Protein AF-A0A9X2INS8-F1 (afdb_monomer)

Mean predicted aligned error: 17.91 Å

Sequence (218 aa):
MEYITEWLTTIILLILFATVLELMIPNSAMQRYVKMVVGLMLLVVMLQPLLSIFQDDVDSWLFALTTEETNRAEQNVTNSINLQKREIELGQRAYISEQVAVQLESQVEDMLEEEHHLNIAQVEVELAEDAGAEEPFTEQQIKAVHVEVQEREREDELEPSDAVDAVEVVRIDTSLSVESQASPRTDELSNIVPLLSEYWDIPEEMISIAWEGGKRAE

Secondary structure (DSSP, 8-state):
-HHHHHHHHHHHHHHHHHHHHHHHS-SSTTHHHHHHHHHHHHHHHHHHHHHHHHHHHHHHHHHHHHHHHHHHHHHHHHHHHHHHHHHHHHHHHHHHHHHHHHHHHHHHHHHHHHHH-EEEEEEEEEEPTTTTTSSSP-GGGEEEEEEEEEE---SS-----------------TTS-------HHHHHHHTTHHHHHHHHT--GGGEEEEETT-----

Radius of gyration: 45.47 Å; Cα contacts (8 Å, |Δi|>4): 136; chains: 1; bounding box: 80×35×124 Å

pLDDT: mean 74.93, std 18.12, range [30.81, 95.62]

Structure (mmCIF, N/CA/C/O backbone):
data_AF-A0A9X2INS8-F1
#
_entry.id   AF-A0A9X2INS8-F1
#
loop_
_atom_site.group_PDB
_atom_site.id
_atom_site.type_symbol
_atom_site.label_atom_id
_atom_site.label_alt_id
_atom_site.label_comp_id
_atom_site.label_asym_id
_atom_site.label_entity_id
_atom_site.label_seq_id
_atom_site.pdbx_PDB_ins_code
_atom_site.Cartn_x
_atom_site.Cartn_y
_atom_site.Cartn_z
_atom_site.occupancy
_atom_site.B_iso_or_equiv
_atom_site.auth_seq_id
_atom_site.auth_comp_id
_atom_site.auth_asym_id
_atom_site.auth_atom_id
_atom_site.pdbx_PDB_model_num
ATOM 1 N N . MET A 1 1 ? 33.889 -14.169 -26.010 1.00 70.88 1 MET A N 1
ATOM 2 C CA . MET A 1 1 ? 35.129 -14.360 -26.801 1.00 70.88 1 MET A CA 1
ATOM 3 C C . MET A 1 1 ? 34.815 -14.599 -28.270 1.00 70.88 1 MET A C 1
ATOM 5 O O . MET A 1 1 ? 35.375 -13.890 -29.091 1.00 70.88 1 MET A O 1
ATOM 9 N N . GLU A 1 2 ? 33.880 -15.500 -28.584 1.00 86.75 2 GLU A N 1
ATOM 10 C CA . GLU A 1 2 ? 33.448 -15.812 -29.959 1.00 86.75 2 GLU A CA 1
ATOM 11 C C . GLU A 1 2 ? 32.959 -14.586 -30.758 1.00 86.75 2 GLU A C 1
ATOM 13 O O . GLU A 1 2 ? 33.425 -14.351 -31.869 1.00 86.75 2 GLU A O 1
ATOM 18 N N . TYR A 1 3 ? 32.155 -13.716 -30.137 1.00 87.31 3 TYR A N 1
ATOM 19 C CA . TYR A 1 3 ? 31.700 -12.453 -30.737 1.00 87.31 3 TYR A CA 1
ATOM 20 C C . TYR A 1 3 ? 32.847 -11.532 -31.196 1.00 87.31 3 TYR A C 1
ATOM 22 O O . TYR A 1 3 ? 32.837 -11.011 -32.307 1.00 87.31 3 TYR A O 1
ATOM 30 N N . ILE A 1 4 ? 33.880 -11.363 -30.361 1.00 87.94 4 ILE A N 1
ATOM 31 C CA . ILE A 1 4 ? 35.038 -10.518 -30.697 1.00 87.94 4 ILE A CA 1
ATOM 32 C C . ILE A 1 4 ? 35.861 -11.158 -31.816 1.00 87.94 4 ILE A C 1
ATOM 34 O O . ILE A 1 4 ? 36.348 -10.454 -32.698 1.00 87.94 4 ILE A O 1
ATOM 38 N N . THR A 1 5 ? 36.005 -12.485 -31.808 1.00 91.00 5 THR A N 1
ATOM 39 C CA . THR A 1 5 ? 36.727 -13.198 -32.867 1.00 91.00 5 THR A CA 1
ATOM 40 C C . THR A 1 5 ? 35.989 -13.154 -34.203 1.00 91.00 5 THR A C 1
ATOM 42 O O . THR A 1 5 ? 36.629 -12.969 -35.236 1.00 91.00 5 THR A O 1
ATOM 45 N N . GLU A 1 6 ? 34.661 -13.253 -34.205 1.00 91.38 6 GLU A N 1
ATOM 46 C CA . GLU A 1 6 ? 33.832 -13.164 -35.411 1.00 91.38 6 GLU A CA 1
ATOM 47 C C . GLU A 1 6 ? 33.809 -11.738 -35.980 1.00 91.38 6 GLU A C 1
ATOM 49 O O . GLU A 1 6 ? 34.035 -11.535 -37.177 1.00 91.38 6 GLU A O 1
ATOM 54 N N . TRP A 1 7 ? 33.654 -10.731 -35.115 1.00 92.69 7 TRP A N 1
ATOM 55 C CA . TRP A 1 7 ? 33.758 -9.319 -35.486 1.00 92.69 7 TRP A CA 1
ATOM 56 C C . TRP A 1 7 ? 35.130 -8.986 -36.085 1.00 92.69 7 TRP A C 1
ATOM 58 O O . TRP A 1 7 ? 35.220 -8.398 -37.164 1.00 92.69 7 TRP A O 1
ATOM 68 N N . LEU A 1 8 ? 36.211 -9.424 -35.434 1.00 93.25 8 LEU A N 1
ATOM 69 C CA . LEU A 1 8 ? 37.568 -9.186 -35.918 1.00 93.25 8 LEU A CA 1
ATOM 70 C C . LEU A 1 8 ? 37.815 -9.886 -37.261 1.00 93.25 8 LEU A C 1
ATOM 72 O O . LEU A 1 8 ? 38.409 -9.297 -38.163 1.00 93.25 8 LEU A O 1
ATOM 76 N N . THR A 1 9 ? 37.320 -11.114 -37.428 1.00 93.56 9 THR A N 1
ATOM 77 C CA . THR A 1 9 ? 37.404 -11.851 -38.699 1.00 93.56 9 THR A CA 1
ATOM 78 C C . THR A 1 9 ? 36.654 -11.119 -39.814 1.00 93.56 9 THR A C 1
ATOM 80 O O . THR A 1 9 ? 37.170 -10.991 -40.925 1.00 93.56 9 THR A O 1
ATOM 83 N N . THR A 1 10 ? 35.483 -10.558 -39.506 1.00 92.69 10 THR A N 1
ATOM 84 C CA . THR A 1 10 ? 34.691 -9.738 -40.435 1.00 92.69 10 THR A CA 1
ATOM 85 C C . THR A 1 10 ? 35.443 -8.475 -40.858 1.00 92.69 10 THR A C 1
ATOM 87 O O . THR A 1 10 ? 35.482 -8.152 -42.045 1.00 92.69 10 THR A O 1
ATOM 90 N N . ILE A 1 11 ? 36.113 -7.793 -39.923 1.00 94.25 11 ILE A N 1
ATOM 91 C CA . ILE A 1 11 ? 36.962 -6.629 -40.224 1.00 94.25 11 ILE A CA 1
ATOM 92 C C . ILE A 1 11 ? 38.128 -7.011 -41.132 1.00 94.25 11 ILE A C 1
ATOM 94 O O . ILE A 1 11 ? 38.389 -6.317 -42.113 1.00 94.25 11 ILE A O 1
ATOM 98 N N . ILE A 1 12 ? 38.824 -8.108 -40.832 1.00 94.94 12 ILE A N 1
ATOM 99 C CA . ILE A 1 12 ? 39.958 -8.574 -41.639 1.00 94.94 12 ILE A CA 1
ATOM 100 C C . ILE A 1 12 ? 39.499 -8.881 -43.070 1.00 94.94 12 ILE A C 1
ATOM 102 O O . ILE A 1 12 ? 40.153 -8.466 -44.029 1.00 94.94 12 ILE A O 1
ATOM 106 N N . LEU A 1 13 ? 38.352 -9.548 -43.227 1.00 94.62 13 LEU A N 1
ATOM 107 C CA . LEU A 1 13 ? 37.765 -9.852 -44.531 1.00 94.62 13 LEU A CA 1
ATOM 108 C C . LEU A 1 13 ? 37.383 -8.572 -45.287 1.00 94.62 13 LEU A C 1
ATOM 110 O O . LEU A 1 13 ? 37.705 -8.444 -46.469 1.00 94.62 13 LEU A O 1
ATOM 114 N N . LEU A 1 14 ? 36.763 -7.601 -44.612 1.00 94.25 14 LEU A N 1
ATOM 115 C CA . LEU A 1 14 ? 36.416 -6.304 -45.198 1.00 94.25 14 LEU A CA 1
ATOM 116 C C . LEU A 1 14 ? 37.644 -5.503 -45.628 1.00 94.25 14 LEU A C 1
ATOM 118 O O . LEU A 1 14 ? 37.617 -4.912 -46.703 1.00 94.25 14 LEU A O 1
ATOM 122 N N . ILE A 1 15 ? 38.722 -5.498 -44.838 1.00 93.88 15 ILE A N 1
ATOM 123 C CA . ILE A 1 15 ? 39.989 -4.852 -45.210 1.00 93.88 15 ILE A CA 1
ATOM 124 C C . ILE A 1 15 ? 40.550 -5.510 -46.471 1.00 93.88 15 ILE A C 1
ATOM 126 O O . ILE A 1 15 ? 40.892 -4.812 -47.423 1.00 93.88 15 ILE A O 1
ATOM 130 N N . LEU A 1 16 ? 40.599 -6.844 -46.516 1.00 95.62 16 LEU A N 1
ATOM 131 C CA . LEU A 1 16 ? 41.084 -7.581 -47.683 1.00 95.62 16 LEU A CA 1
ATOM 132 C C . LEU A 1 16 ? 40.244 -7.237 -48.922 1.00 95.62 16 LEU A C 1
ATOM 134 O O . LEU A 1 16 ? 40.786 -6.851 -49.958 1.00 95.62 16 LEU A O 1
ATOM 138 N N . PHE A 1 17 ? 38.920 -7.275 -48.803 1.00 94.19 17 PHE A N 1
ATOM 139 C CA . PHE A 1 17 ? 38.018 -6.900 -49.887 1.00 94.19 17 PHE A CA 1
ATOM 140 C C . PHE A 1 17 ? 38.202 -5.440 -50.328 1.00 94.19 17 PHE A C 1
ATOM 142 O O . PHE A 1 17 ? 38.303 -5.167 -51.524 1.00 94.19 17 PHE A O 1
ATOM 149 N N . ALA A 1 18 ? 38.328 -4.510 -49.381 1.00 91.56 18 ALA A N 1
ATOM 150 C CA . ALA A 1 18 ? 38.592 -3.100 -49.647 1.00 91.56 18 ALA A CA 1
ATOM 151 C C . ALA A 1 18 ? 39.895 -2.903 -50.435 1.00 91.56 18 ALA A C 1
ATOM 153 O O . ALA A 1 18 ? 39.905 -2.145 -51.403 1.00 91.56 18 ALA A O 1
ATOM 154 N N . THR A 1 19 ? 40.966 -3.626 -50.088 1.00 91.19 19 THR A N 1
ATOM 155 C CA . THR A 1 19 ? 42.231 -3.565 -50.841 1.00 91.19 19 THR A CA 1
ATOM 156 C C . THR A 1 19 ? 42.107 -4.100 -52.267 1.00 91.19 19 THR A C 1
ATOM 158 O O . THR A 1 19 ? 42.650 -3.503 -53.195 1.00 91.19 19 THR A O 1
ATOM 161 N N . VAL A 1 20 ? 41.342 -5.176 -52.480 1.00 92.69 20 VAL A N 1
ATOM 162 C CA . VAL A 1 20 ? 41.064 -5.703 -53.827 1.00 92.69 20 VAL A CA 1
ATOM 163 C C . VAL A 1 20 ? 40.267 -4.688 -54.647 1.00 92.69 20 VAL A C 1
ATOM 165 O O . VAL A 1 20 ? 40.611 -4.423 -55.799 1.00 92.69 20 VAL A O 1
ATOM 168 N N . LEU A 1 21 ? 39.241 -4.072 -54.055 1.00 89.56 21 LEU A N 1
ATOM 169 C CA . LEU A 1 21 ? 38.472 -3.010 -54.704 1.00 89.56 21 LEU A CA 1
ATOM 170 C C . LEU A 1 21 ? 39.347 -1.805 -55.060 1.00 89.56 21 LEU A C 1
ATOM 172 O O . LEU A 1 21 ? 39.223 -1.256 -56.152 1.00 89.56 21 LEU A O 1
ATOM 176 N N . GLU A 1 22 ? 40.258 -1.410 -54.174 1.00 86.94 22 GLU A N 1
ATOM 177 C CA . GLU A 1 22 ? 41.182 -0.303 -54.410 1.00 86.94 22 GLU A CA 1
ATOM 178 C C . GLU A 1 22 ? 42.109 -0.558 -55.607 1.00 86.94 22 GLU A C 1
ATOM 180 O O . GLU A 1 22 ? 42.374 0.370 -56.375 1.00 86.94 22 GLU A O 1
ATOM 185 N N . LEU A 1 23 ? 42.555 -1.806 -55.780 1.00 89.06 23 LEU A N 1
ATOM 186 C CA . LEU A 1 23 ? 43.378 -2.264 -56.903 1.00 89.06 23 LEU A CA 1
ATOM 187 C C . LEU A 1 23 ? 42.598 -2.341 -58.222 1.00 89.06 23 LEU A C 1
ATOM 189 O O . LEU A 1 23 ? 43.172 -2.112 -59.285 1.00 89.06 23 LEU A O 1
ATOM 193 N N . MET A 1 24 ? 41.301 -2.657 -58.169 1.00 88.56 24 MET A N 1
ATOM 194 C CA . MET A 1 24 ? 40.438 -2.694 -59.355 1.00 88.56 24 MET A CA 1
ATOM 195 C C . MET A 1 24 ? 40.104 -1.296 -59.887 1.00 88.56 24 MET A C 1
ATOM 197 O O . MET A 1 24 ? 39.799 -1.147 -61.072 1.00 88.56 24 MET A O 1
ATOM 201 N N . ILE A 1 25 ? 40.147 -0.269 -59.032 1.00 87.69 25 ILE A N 1
ATOM 202 C CA . ILE A 1 25 ? 39.827 1.101 -59.433 1.00 87.69 25 ILE A CA 1
ATOM 203 C C . ILE A 1 25 ? 41.055 1.743 -60.097 1.00 87.69 25 ILE A C 1
ATOM 205 O O . ILE A 1 25 ? 42.105 1.873 -59.464 1.00 87.69 25 ILE A O 1
ATOM 209 N N . PRO A 1 26 ? 40.936 2.223 -61.348 1.00 84.94 26 PRO A N 1
ATOM 210 C CA . PRO A 1 26 ? 42.034 2.894 -62.027 1.00 84.94 26 PRO A CA 1
ATOM 211 C C . PRO A 1 26 ? 42.387 4.209 -61.327 1.00 84.94 26 PRO A C 1
ATOM 213 O O . PRO A 1 26 ? 41.511 4.909 -60.801 1.00 84.94 26 PRO A O 1
ATOM 216 N N . ASN A 1 27 ? 43.675 4.561 -61.366 1.00 81.25 27 ASN A N 1
ATOM 217 C CA . ASN A 1 27 ? 44.195 5.783 -60.758 1.00 81.25 27 ASN A CA 1
ATOM 218 C C . ASN A 1 27 ? 43.556 7.016 -61.414 1.00 81.25 27 ASN A C 1
ATOM 220 O O . ASN A 1 27 ? 43.935 7.446 -62.503 1.00 81.25 27 ASN A O 1
ATOM 224 N N . SER A 1 28 ? 42.523 7.533 -60.758 1.00 85.62 28 SER A N 1
ATOM 225 C CA . SER A 1 28 ? 41.646 8.586 -61.250 1.00 85.62 28 SER A CA 1
ATOM 226 C C . SER A 1 28 ? 41.277 9.521 -60.109 1.00 85.62 28 SER A C 1
ATOM 228 O O . SER A 1 28 ? 41.337 9.160 -58.931 1.00 85.62 28 SER A O 1
ATOM 230 N N . ALA A 1 29 ? 40.798 10.717 -60.451 1.00 86.31 29 ALA A N 1
ATOM 231 C CA . ALA A 1 29 ? 40.266 11.647 -59.462 1.00 86.31 29 ALA A CA 1
ATOM 232 C C . ALA A 1 29 ? 39.092 11.061 -58.648 1.00 86.31 29 ALA A C 1
ATOM 234 O O . ALA A 1 29 ? 38.804 11.584 -57.576 1.00 86.31 29 ALA A O 1
ATOM 235 N N . MET A 1 30 ? 38.438 9.986 -59.117 1.00 87.38 30 MET A N 1
ATOM 236 C CA . MET A 1 30 ? 37.361 9.299 -58.395 1.00 87.38 30 MET A CA 1
ATOM 237 C C . MET A 1 30 ? 37.885 8.348 -57.309 1.00 87.38 30 MET A C 1
ATOM 239 O O . MET A 1 30 ? 37.245 8.185 -56.270 1.00 87.38 30 MET A O 1
ATOM 243 N N . GLN A 1 31 ? 39.081 7.779 -57.495 1.00 88.69 31 GLN A N 1
ATOM 244 C CA . GLN A 1 31 ? 39.672 6.814 -56.564 1.00 88.69 31 GLN A CA 1
ATOM 245 C C . GLN A 1 31 ? 39.792 7.393 -55.144 1.00 88.69 31 GLN A C 1
ATOM 247 O O . GLN A 1 31 ? 39.487 6.708 -54.173 1.00 88.69 31 GLN A O 1
ATOM 252 N N . ARG A 1 32 ? 40.150 8.679 -55.006 1.00 89.75 32 ARG A N 1
ATOM 253 C CA . ARG A 1 32 ? 40.256 9.353 -53.695 1.00 89.75 32 ARG A CA 1
ATOM 254 C C . ARG A 1 32 ? 38.930 9.410 -52.930 1.00 89.75 32 ARG A C 1
ATOM 256 O O . ARG A 1 32 ? 38.930 9.296 -51.709 1.00 89.75 32 ARG A O 1
ATOM 263 N N . TYR A 1 33 ? 37.813 9.575 -53.638 1.00 92.81 33 TYR A N 1
ATOM 264 C CA . TYR A 1 33 ? 36.490 9.642 -53.018 1.00 92.81 33 TYR A CA 1
ATOM 265 C C . TYR A 1 33 ? 36.022 8.253 -52.601 1.00 92.81 33 TYR A C 1
ATOM 267 O O . TYR A 1 33 ? 35.511 8.090 -51.498 1.00 92.81 33 TYR A O 1
ATOM 275 N N . VAL A 1 34 ? 36.276 7.238 -53.431 1.00 91.06 34 VAL A N 1
ATOM 276 C CA . VAL A 1 34 ? 35.958 5.851 -53.074 1.00 91.06 34 VAL A CA 1
ATOM 277 C C . VAL A 1 34 ? 36.758 5.404 -51.850 1.00 91.06 34 VAL A C 1
ATOM 279 O O . VAL A 1 34 ? 36.167 4.875 -50.915 1.00 91.06 34 VAL A O 1
ATOM 282 N N . LYS A 1 35 ? 38.064 5.701 -51.785 1.00 89.12 35 LYS A N 1
ATOM 283 C CA . LYS A 1 35 ? 38.891 5.402 -50.599 1.00 89.12 35 LYS A CA 1
ATOM 284 C C . LYS A 1 35 ? 38.344 6.049 -49.324 1.00 89.12 35 LYS A C 1
ATOM 286 O O . LYS A 1 35 ? 38.317 5.407 -48.281 1.00 89.12 35 LYS A O 1
ATOM 291 N N . MET A 1 36 ? 37.881 7.297 -49.411 1.00 93.56 36 MET A N 1
ATOM 292 C CA . MET A 1 36 ? 37.288 8.009 -48.276 1.00 93.56 36 MET A CA 1
ATOM 293 C C . MET A 1 36 ? 36.013 7.321 -47.774 1.00 93.56 36 MET A C 1
ATOM 295 O O . MET A 1 36 ? 35.871 7.093 -46.577 1.00 93.56 36 MET A O 1
ATOM 299 N N . VAL A 1 37 ? 35.106 6.960 -48.684 1.00 93.81 37 VAL A N 1
ATOM 300 C CA . VAL A 1 37 ? 33.834 6.311 -48.332 1.00 93.81 37 VAL A CA 1
ATOM 301 C C . VAL A 1 37 ? 34.066 4.907 -47.776 1.00 93.81 37 VAL A C 1
ATOM 303 O O . VAL A 1 37 ? 33.475 4.555 -46.761 1.00 93.81 37 VAL A O 1
ATOM 306 N N . VAL A 1 38 ? 34.962 4.127 -48.386 1.00 93.12 38 VAL A N 1
ATOM 307 C CA . VAL A 1 38 ? 35.329 2.790 -47.897 1.00 93.12 38 VAL A CA 1
ATOM 308 C C . VAL A 1 38 ? 35.967 2.876 -46.510 1.00 93.12 38 VAL A C 1
ATOM 310 O O . VAL A 1 38 ? 35.594 2.111 -45.626 1.00 93.12 38 VAL A O 1
ATOM 313 N N . GLY A 1 39 ? 36.860 3.843 -46.280 1.00 92.44 39 GLY A N 1
ATOM 314 C CA . GLY A 1 39 ? 37.438 4.092 -44.959 1.00 92.44 39 GLY A CA 1
ATOM 315 C C . GLY A 1 39 ? 36.393 4.488 -43.913 1.00 92.44 39 GLY A C 1
ATOM 316 O O . GLY A 1 39 ? 36.439 3.996 -42.788 1.00 92.44 39 GLY A O 1
ATOM 317 N N . LEU A 1 40 ? 35.413 5.318 -44.285 1.00 94.75 40 LEU A N 1
ATOM 318 C CA . LEU A 1 40 ? 34.302 5.689 -43.406 1.00 94.75 40 LEU A CA 1
ATOM 319 C C . LEU A 1 40 ? 33.408 4.485 -43.078 1.00 94.75 40 LEU A C 1
ATOM 321 O O . LEU A 1 40 ? 33.040 4.298 -41.922 1.00 94.75 40 LEU A O 1
ATOM 325 N N . MET A 1 41 ? 33.093 3.642 -44.066 1.00 92.06 41 MET A N 1
ATOM 326 C CA . MET A 1 41 ? 32.352 2.397 -43.842 1.00 92.06 41 MET A CA 1
ATOM 327 C C . MET A 1 41 ? 33.097 1.472 -42.877 1.00 92.06 41 MET A C 1
ATOM 329 O O . MET A 1 41 ? 32.494 0.935 -41.952 1.00 92.06 41 MET A O 1
ATOM 333 N N . LEU A 1 42 ? 34.413 1.336 -43.047 1.00 92.69 42 LEU A N 1
ATOM 334 C CA . LEU A 1 42 ? 35.264 0.530 -42.173 1.00 92.69 42 LEU A CA 1
ATOM 335 C C . LEU A 1 42 ? 35.269 1.072 -40.738 1.00 92.69 42 LEU A C 1
ATOM 337 O O . LEU A 1 42 ? 35.157 0.300 -39.788 1.00 92.69 42 LEU A O 1
ATOM 341 N N . LEU A 1 43 ? 35.321 2.398 -40.581 1.00 93.75 43 LEU A N 1
ATOM 342 C CA . LEU A 1 43 ? 35.210 3.062 -39.284 1.00 93.75 43 LEU A CA 1
ATOM 343 C C . LEU A 1 43 ? 33.872 2.745 -38.609 1.00 93.75 43 LEU A C 1
ATOM 345 O O . LEU A 1 43 ? 33.866 2.399 -37.433 1.00 93.75 43 LEU A O 1
ATOM 349 N N . VAL A 1 44 ? 32.752 2.806 -39.334 1.00 92.25 44 VAL A N 1
ATOM 350 C CA . VAL A 1 44 ? 31.428 2.475 -38.778 1.00 92.25 44 VAL A CA 1
ATOM 351 C C . VAL A 1 44 ? 31.376 1.025 -38.291 1.00 92.25 44 VAL A C 1
ATOM 353 O O . VAL A 1 44 ? 30.946 0.786 -37.165 1.00 92.25 44 VAL A O 1
ATOM 356 N N . VAL A 1 45 ? 31.866 0.067 -39.085 1.00 91.06 45 VAL A N 1
ATOM 357 C CA . VAL A 1 45 ? 31.920 -1.355 -38.688 1.00 91.06 45 VAL A CA 1
ATOM 358 C C . VAL A 1 45 ? 32.836 -1.575 -37.477 1.00 91.06 45 VAL A C 1
ATOM 360 O O . VAL A 1 45 ? 32.515 -2.353 -36.578 1.00 91.06 45 VAL A O 1
ATOM 363 N N . MET A 1 46 ? 33.952 -0.847 -37.397 1.00 90.69 46 MET A N 1
ATOM 364 C CA . MET A 1 46 ? 34.825 -0.848 -36.218 1.00 90.69 46 MET A CA 1
ATOM 365 C C . MET A 1 46 ? 34.122 -0.315 -34.960 1.00 90.69 46 MET A C 1
ATOM 367 O O . MET A 1 46 ? 34.426 -0.756 -33.855 1.00 90.69 46 MET A O 1
ATOM 371 N N . LEU A 1 47 ? 33.187 0.626 -35.112 1.00 91.75 47 LEU A N 1
ATOM 372 C CA . LEU A 1 47 ? 32.483 1.277 -34.004 1.00 91.75 47 LEU A CA 1
ATOM 373 C C . LEU A 1 47 ? 31.260 0.478 -33.517 1.00 91.75 47 LEU A C 1
ATOM 375 O O . LEU A 1 47 ? 30.823 0.676 -32.388 1.00 91.75 47 LEU A O 1
ATOM 379 N N . GLN A 1 48 ? 30.732 -0.459 -34.313 1.00 87.31 48 GLN A N 1
ATOM 380 C CA . GLN A 1 48 ? 29.573 -1.293 -33.951 1.00 87.31 48 GLN A CA 1
ATOM 381 C C . GLN A 1 48 ? 29.641 -1.955 -32.560 1.00 87.31 48 GLN A C 1
ATOM 383 O O . GLN A 1 48 ? 28.672 -1.809 -31.817 1.00 87.31 48 GLN A O 1
ATOM 388 N N . PRO A 1 49 ? 30.728 -2.636 -32.141 1.00 86.06 49 PRO A N 1
ATOM 389 C CA . PRO A 1 49 ? 30.775 -3.253 -30.813 1.00 86.06 49 PRO A CA 1
ATOM 390 C C . PRO A 1 49 ? 30.739 -2.226 -29.679 1.00 86.06 49 PRO A C 1
ATOM 392 O O . PRO A 1 49 ? 30.204 -2.525 -28.618 1.00 86.06 49 PRO A O 1
ATOM 395 N N . LEU A 1 50 ? 31.260 -1.014 -29.904 1.00 86.31 50 LEU A N 1
ATOM 396 C CA . LEU A 1 50 ? 31.148 0.075 -28.935 1.00 86.31 50 LEU A CA 1
ATOM 397 C C . LEU A 1 50 ? 29.697 0.542 -28.826 1.00 86.31 50 LEU A C 1
ATOM 399 O O . LEU A 1 50 ? 29.213 0.737 -27.720 1.00 86.31 50 LEU A O 1
ATOM 403 N N . LEU A 1 51 ? 28.995 0.674 -29.957 1.00 82.94 51 LEU A N 1
ATOM 404 C CA . LEU A 1 51 ? 27.586 1.077 -29.988 1.00 82.94 51 LEU A CA 1
ATOM 405 C C . LEU A 1 51 ? 26.650 0.024 -29.378 1.00 82.94 51 LEU A C 1
ATOM 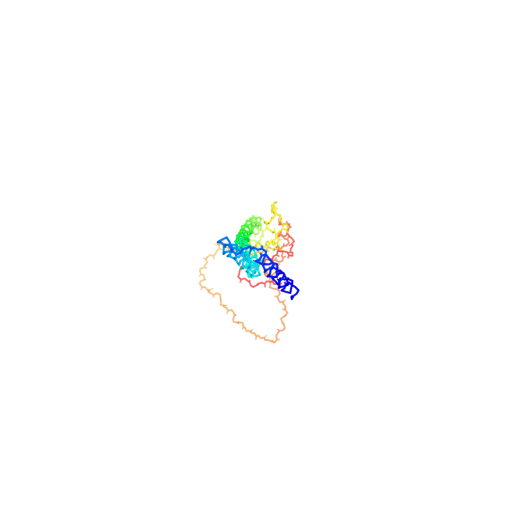407 O O . LEU A 1 51 ? 25.666 0.404 -28.755 1.00 82.94 51 LEU A O 1
ATOM 411 N N . SER A 1 52 ? 26.961 -1.269 -29.516 1.00 80.94 52 SER A N 1
ATOM 412 C CA . SER A 1 52 ? 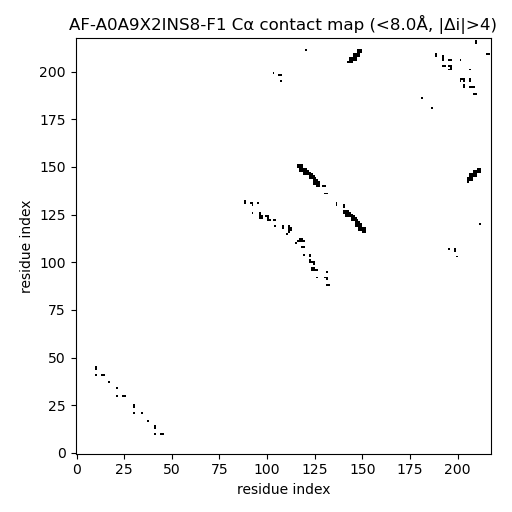26.154 -2.365 -28.957 1.00 80.94 52 SER A CA 1
ATOM 413 C C . SER A 1 52 ? 26.028 -2.276 -27.435 1.00 80.94 52 SER A C 1
ATOM 415 O O . SER A 1 52 ? 24.948 -2.487 -26.902 1.00 80.94 52 SER A O 1
ATOM 417 N N . ILE A 1 53 ? 27.104 -1.891 -26.739 1.00 78.56 53 ILE A N 1
ATOM 418 C CA . ILE A 1 53 ? 27.119 -1.773 -25.271 1.00 78.56 53 ILE A CA 1
ATOM 419 C C . ILE A 1 53 ? 26.159 -0.674 -24.788 1.00 78.56 53 ILE A C 1
ATOM 421 O O . ILE A 1 53 ? 25.586 -0.785 -23.711 1.00 78.56 53 ILE A O 1
ATOM 425 N N . PHE A 1 54 ? 25.953 0.375 -25.588 1.00 76.62 54 PHE A N 1
ATOM 426 C CA . PHE A 1 54 ? 25.024 1.456 -25.251 1.00 76.62 54 PHE A CA 1
ATOM 427 C C . PHE A 1 54 ? 23.560 1.124 -25.553 1.00 76.62 54 PHE A C 1
ATOM 429 O O . PHE A 1 54 ? 22.692 1.838 -25.071 1.00 76.62 54 PHE A O 1
ATOM 436 N N . GLN A 1 55 ? 23.259 0.108 -26.365 1.00 70.31 55 GLN A N 1
ATOM 437 C CA . GLN A 1 55 ? 21.872 -0.216 -26.723 1.00 70.31 55 GLN A CA 1
ATOM 438 C C . GLN A 1 55 ? 21.213 -1.113 -25.675 1.00 70.31 55 GLN A C 1
ATOM 440 O O . GLN A 1 55 ? 20.094 -0.829 -25.261 1.00 70.31 55 GLN A O 1
ATOM 445 N N . ASP A 1 56 ? 21.929 -2.125 -25.183 1.00 66.62 56 ASP A N 1
ATOM 446 C CA . ASP A 1 56 ? 21.368 -3.098 -24.237 1.00 66.62 56 ASP A CA 1
ATOM 447 C C . ASP A 1 56 ? 21.068 -2.501 -22.845 1.00 66.62 56 ASP A C 1
ATOM 449 O O . ASP A 1 56 ? 20.198 -2.999 -22.133 1.00 66.62 56 ASP A O 1
ATOM 453 N N . ASP A 1 57 ? 21.758 -1.423 -22.454 1.00 68.62 57 ASP A N 1
ATOM 454 C CA . ASP A 1 57 ? 21.647 -0.822 -21.113 1.00 68.62 57 ASP A CA 1
ATOM 455 C C . ASP A 1 57 ? 20.652 0.356 -21.041 1.00 68.62 57 ASP A C 1
ATOM 457 O O . ASP A 1 57 ? 20.263 0.806 -19.966 1.00 68.62 57 ASP A O 1
ATOM 461 N N . VAL A 1 58 ? 20.216 0.889 -22.188 1.00 69.25 58 VAL A N 1
ATOM 462 C CA . VAL A 1 58 ? 19.293 2.039 -22.223 1.00 69.25 58 VAL A CA 1
ATOM 463 C C . VAL A 1 58 ? 17.852 1.597 -21.984 1.00 69.25 58 VAL A C 1
ATOM 465 O O . VAL A 1 58 ? 17.138 2.245 -21.220 1.00 69.25 58 VAL A O 1
ATOM 468 N N . ASP A 1 59 ? 17.431 0.481 -22.578 1.00 70.12 59 ASP A N 1
ATOM 469 C CA . ASP A 1 59 ? 16.069 -0.034 -22.404 1.00 70.12 59 ASP A CA 1
ATOM 470 C C . ASP A 1 59 ? 15.836 -0.548 -20.974 1.00 70.12 59 ASP A C 1
ATOM 472 O O . ASP A 1 59 ? 14.786 -0.292 -20.377 1.00 70.12 59 ASP A O 1
ATOM 476 N N . SER A 1 60 ? 16.836 -1.209 -20.382 1.00 69.81 60 SER A N 1
ATOM 477 C CA . SER A 1 60 ? 16.804 -1.672 -18.990 1.00 69.81 60 SER A CA 1
ATOM 478 C C . SER A 1 60 ? 16.766 -0.501 -18.001 1.00 69.81 60 SER A C 1
ATOM 480 O O . SER A 1 60 ? 15.964 -0.509 -17.064 1.00 69.81 60 SER A O 1
ATOM 482 N N . TRP A 1 61 ? 17.580 0.534 -18.227 1.00 69.88 61 TRP A N 1
ATOM 483 C CA . TRP A 1 61 ? 17.628 1.733 -17.394 1.00 69.88 61 TRP A CA 1
ATOM 484 C C . TRP A 1 61 ? 16.319 2.530 -17.433 1.00 69.88 61 TRP A C 1
ATOM 486 O O . TRP A 1 61 ? 15.799 2.931 -16.390 1.00 69.88 61 TRP A O 1
ATOM 496 N N . LEU A 1 62 ? 15.741 2.722 -18.621 1.00 69.50 62 LEU A N 1
ATOM 497 C CA . LEU A 1 62 ? 14.461 3.419 -18.783 1.00 69.50 62 LEU A CA 1
ATOM 498 C C . LEU A 1 62 ? 13.300 2.652 -18.133 1.00 69.50 62 LEU A C 1
ATOM 500 O O . LEU A 1 62 ? 12.410 3.259 -17.528 1.00 69.50 62 LEU A O 1
ATOM 504 N N . PHE A 1 63 ? 13.317 1.321 -18.215 1.00 68.31 63 PHE A N 1
ATOM 505 C CA . PHE A 1 63 ? 12.321 0.479 -17.559 1.00 68.31 63 PHE A CA 1
ATOM 506 C C . PHE A 1 63 ? 12.453 0.506 -16.026 1.00 68.31 63 PHE A C 1
ATOM 508 O O . PHE A 1 63 ? 11.444 0.596 -15.324 1.00 68.31 63 PHE A O 1
ATOM 515 N N . ALA A 1 64 ? 13.678 0.494 -15.493 1.00 68.31 64 ALA A N 1
ATOM 516 C CA . ALA A 1 64 ? 13.926 0.576 -14.053 1.00 68.31 64 ALA A CA 1
ATOM 517 C C . ALA A 1 64 ? 13.417 1.899 -13.453 1.00 68.31 64 ALA A C 1
ATOM 519 O O . ALA A 1 64 ? 12.694 1.889 -12.458 1.00 68.31 64 ALA A O 1
ATOM 520 N N . LEU A 1 65 ? 13.702 3.028 -14.109 1.00 67.00 65 LEU A N 1
ATOM 521 C CA . LEU A 1 65 ? 13.270 4.357 -13.661 1.00 67.00 65 LEU A CA 1
ATOM 522 C C . LEU A 1 65 ? 11.747 4.526 -13.597 1.00 67.00 65 LEU A C 1
ATOM 524 O O . LEU A 1 65 ? 11.226 5.182 -12.699 1.00 67.00 65 LEU A O 1
ATOM 528 N N . THR A 1 66 ? 11.024 3.960 -14.561 1.00 67.31 66 THR A N 1
ATOM 529 C CA . THR A 1 66 ? 9.561 4.102 -14.648 1.00 67.31 66 THR A CA 1
ATOM 530 C C . THR A 1 66 ? 8.828 3.155 -13.700 1.00 67.31 66 THR A C 1
ATOM 532 O O . THR A 1 66 ? 7.782 3.505 -13.149 1.00 67.31 66 THR A O 1
ATOM 535 N N . THR A 1 67 ? 9.394 1.973 -13.461 1.00 62.78 67 THR A N 1
ATOM 536 C CA . THR A 1 67 ? 8.785 0.938 -12.620 1.00 62.78 67 THR A CA 1
ATOM 537 C C . THR A 1 67 ? 8.973 1.225 -11.128 1.00 62.78 67 THR A C 1
ATOM 539 O O . THR A 1 67 ? 8.038 1.041 -10.350 1.00 62.78 67 THR A O 1
ATOM 542 N N . GLU A 1 68 ? 10.141 1.716 -10.702 1.00 61.94 68 GLU A N 1
ATOM 543 C CA . GLU A 1 68 ? 10.388 2.004 -9.281 1.00 61.94 68 GLU A CA 1
ATOM 544 C C . GLU A 1 68 ? 9.544 3.172 -8.753 1.00 61.94 68 GLU A C 1
ATOM 546 O O . GLU A 1 68 ? 8.952 3.057 -7.680 1.00 61.94 68 GLU A O 1
ATOM 551 N N . GLU A 1 69 ? 9.417 4.264 -9.507 1.00 62.03 69 GLU A N 1
ATOM 552 C CA . GLU A 1 69 ? 8.615 5.427 -9.098 1.00 62.03 69 GLU A CA 1
ATOM 553 C C . GLU A 1 69 ? 7.118 5.085 -9.004 1.00 62.03 69 GLU A C 1
ATOM 555 O O . GLU A 1 69 ? 6.451 5.441 -8.028 1.00 62.03 69 GLU A O 1
ATOM 560 N N . THR A 1 70 ? 6.598 4.323 -9.972 1.00 64.94 70 THR A N 1
ATOM 561 C CA . THR A 1 70 ? 5.180 3.927 -10.007 1.00 64.94 70 THR A CA 1
ATOM 562 C C . THR A 1 70 ? 4.841 2.971 -8.861 1.00 64.94 70 THR A C 1
ATOM 564 O O . THR A 1 70 ? 3.890 3.209 -8.116 1.00 64.94 70 THR A O 1
ATOM 567 N N . ASN A 1 71 ? 5.675 1.953 -8.625 1.00 67.25 71 ASN A N 1
ATOM 568 C CA . ASN A 1 71 ? 5.453 0.984 -7.547 1.00 67.25 71 ASN A CA 1
ATOM 569 C C . ASN A 1 71 ? 5.534 1.624 -6.151 1.00 67.25 71 ASN A C 1
ATOM 571 O O . ASN A 1 71 ? 4.781 1.252 -5.249 1.00 67.25 71 ASN A O 1
ATOM 575 N N . ARG A 1 72 ? 6.430 2.600 -5.948 1.00 68.31 72 ARG A N 1
ATOM 576 C CA . ARG A 1 72 ? 6.535 3.327 -4.671 1.00 68.31 72 ARG A CA 1
ATOM 577 C C . ARG A 1 72 ? 5.320 4.216 -4.421 1.00 68.31 72 ARG A C 1
ATOM 579 O O . ARG A 1 72 ? 4.846 4.284 -3.287 1.00 68.31 72 ARG A O 1
ATOM 586 N N . ALA A 1 73 ? 4.803 4.879 -5.454 1.00 70.88 73 ALA A N 1
ATOM 587 C CA . ALA A 1 73 ? 3.592 5.686 -5.345 1.00 70.88 73 ALA A CA 1
ATOM 588 C C . ALA A 1 73 ? 2.369 4.824 -4.984 1.00 70.88 73 ALA A C 1
ATOM 590 O O . ALA A 1 73 ? 1.640 5.159 -4.050 1.00 70.88 73 ALA A O 1
ATOM 591 N N . GLU A 1 74 ? 2.192 3.677 -5.644 1.00 74.12 74 GLU A N 1
ATOM 592 C CA . GLU A 1 74 ? 1.094 2.742 -5.364 1.00 74.12 74 GLU A CA 1
ATOM 593 C C . GLU A 1 74 ? 1.166 2.144 -3.951 1.00 74.12 74 GLU A C 1
ATOM 595 O O . GLU A 1 74 ? 0.152 2.079 -3.249 1.00 74.12 74 GLU A O 1
ATOM 600 N N . GLN A 1 75 ? 2.361 1.764 -3.486 1.00 75.69 75 GLN A N 1
ATOM 601 C CA . GLN A 1 75 ? 2.551 1.254 -2.122 1.00 75.69 75 GLN A CA 1
ATOM 602 C C . GLN A 1 75 ? 2.230 2.305 -1.058 1.00 75.69 75 GLN A C 1
ATOM 604 O O . GLN A 1 75 ? 1.591 1.986 -0.056 1.00 75.69 75 GLN A O 1
ATOM 609 N N . ASN A 1 76 ? 2.624 3.562 -1.272 1.00 80.06 76 ASN A N 1
ATOM 610 C CA . ASN A 1 76 ? 2.327 4.641 -0.330 1.00 80.06 76 ASN A CA 1
ATOM 611 C C . ASN A 1 76 ? 0.821 4.902 -0.218 1.00 80.06 76 ASN A C 1
ATOM 613 O O . ASN A 1 76 ? 0.309 5.012 0.895 1.00 80.06 76 ASN A O 1
ATOM 617 N N . VAL A 1 77 ? 0.110 4.938 -1.349 1.00 86.69 77 VAL A N 1
ATOM 618 C CA . VAL A 1 77 ? -1.353 5.104 -1.374 1.00 86.69 77 VAL A CA 1
ATOM 619 C C . VAL A 1 77 ? -2.045 3.924 -0.689 1.00 86.69 77 VAL A C 1
ATOM 621 O O . VAL A 1 77 ? -2.934 4.117 0.139 1.00 86.69 77 VAL A O 1
ATOM 624 N N . THR A 1 78 ? -1.600 2.699 -0.966 1.00 85.75 78 THR A N 1
ATOM 625 C CA . THR A 1 78 ? -2.155 1.489 -0.341 1.00 85.75 78 THR A CA 1
ATOM 626 C C . THR A 1 78 ? -1.944 1.500 1.173 1.00 85.75 78 THR A C 1
ATOM 628 O O . THR A 1 78 ? -2.866 1.208 1.933 1.00 85.75 78 THR A O 1
ATOM 631 N N . ASN A 1 79 ? -0.760 1.896 1.641 1.00 90.12 79 ASN A N 1
ATOM 632 C CA . ASN A 1 79 ? -0.477 2.017 3.069 1.00 90.12 79 ASN A CA 1
ATOM 633 C C . ASN A 1 79 ? -1.333 3.096 3.740 1.00 90.12 79 ASN A C 1
ATOM 635 O O . ASN A 1 79 ? -1.873 2.843 4.815 1.00 90.12 79 ASN A O 1
ATOM 639 N N . SER A 1 80 ? -1.509 4.266 3.114 1.00 90.81 80 SER A N 1
ATOM 640 C CA . SER A 1 80 ? -2.365 5.318 3.676 1.00 90.81 80 SER A CA 1
ATOM 641 C C . SER A 1 80 ? -3.829 4.894 3.753 1.00 90.81 80 SER A C 1
ATOM 643 O O . SER A 1 80 ? -4.485 5.175 4.752 1.00 90.81 80 SER A O 1
ATOM 645 N N . ILE A 1 81 ? -4.322 4.168 2.745 1.00 92.62 81 ILE A N 1
ATOM 646 C CA . ILE A 1 81 ? -5.691 3.637 2.735 1.00 92.62 81 ILE A CA 1
ATOM 647 C C . ILE A 1 81 ? -5.874 2.600 3.845 1.00 92.62 81 ILE A C 1
ATOM 649 O O . ILE A 1 81 ? -6.853 2.665 4.580 1.00 92.62 81 ILE A O 1
ATOM 653 N N . ASN A 1 82 ? -4.929 1.672 4.017 1.00 91.31 82 ASN A N 1
ATOM 654 C CA . ASN A 1 82 ? -5.008 0.671 5.085 1.00 91.31 82 ASN A CA 1
ATOM 655 C C . ASN A 1 82 ? -4.957 1.300 6.484 1.00 91.31 82 ASN A C 1
ATOM 657 O O . ASN A 1 82 ? -5.642 0.833 7.391 1.00 91.31 82 ASN A O 1
ATOM 661 N N . LEU A 1 83 ? -4.168 2.364 6.664 1.00 93.00 83 LEU A N 1
ATOM 662 C CA . LEU A 1 83 ? -4.095 3.082 7.934 1.00 93.00 83 LEU A CA 1
ATOM 663 C C . LEU A 1 83 ? -5.413 3.803 8.242 1.00 93.00 83 LEU A C 1
ATOM 665 O O . LEU A 1 83 ? -5.939 3.643 9.339 1.00 93.00 83 LEU A O 1
ATOM 669 N N . GLN A 1 84 ? -5.979 4.511 7.260 1.00 93.06 84 GLN A N 1
ATOM 670 C CA . GLN A 1 84 ? -7.291 5.157 7.390 1.00 93.06 84 GLN A CA 1
ATOM 671 C C . GLN A 1 84 ? -8.405 4.143 7.652 1.00 93.06 84 GLN A C 1
ATOM 673 O O . GLN A 1 84 ? -9.261 4.376 8.498 1.00 93.06 84 GLN A O 1
ATOM 678 N N . LYS A 1 85 ? -8.380 2.995 6.966 1.00 90.50 85 LYS A N 1
ATOM 679 C CA . LYS A 1 85 ? -9.338 1.911 7.190 1.00 90.50 85 LYS A CA 1
ATOM 680 C C . LYS A 1 85 ? -9.303 1.431 8.644 1.00 90.50 85 LYS A C 1
ATOM 682 O O . LYS A 1 85 ? -10.349 1.377 9.277 1.00 90.50 85 LYS A O 1
ATOM 687 N N . ARG A 1 86 ? -8.111 1.165 9.188 1.00 90.06 86 ARG A N 1
ATOM 688 C CA . ARG A 1 86 ? -7.950 0.744 10.589 1.00 90.06 86 ARG A CA 1
ATOM 689 C C . ARG A 1 86 ? -8.455 1.801 11.575 1.00 90.06 86 ARG A C 1
ATOM 691 O O . ARG A 1 86 ? -9.060 1.453 12.581 1.00 90.06 86 ARG A O 1
ATOM 698 N N . GLU A 1 87 ? -8.188 3.076 11.309 1.00 90.75 87 GLU A N 1
ATOM 699 C CA . GLU A 1 87 ? -8.671 4.177 12.151 1.00 90.75 87 GLU A CA 1
ATOM 700 C C . GLU A 1 87 ? -10.205 4.238 12.178 1.00 90.75 87 GLU A C 1
ATOM 702 O O . GLU A 1 87 ? -10.798 4.353 13.250 1.00 90.75 87 GLU A O 1
ATOM 707 N N . ILE A 1 88 ? -10.848 4.080 11.017 1.00 89.94 88 ILE A N 1
ATOM 708 C CA . ILE A 1 88 ? -12.310 4.036 10.896 1.00 89.94 88 ILE A CA 1
ATOM 709 C C . ILE A 1 88 ? -12.887 2.825 11.638 1.00 89.94 88 ILE A C 1
ATOM 711 O O . ILE A 1 88 ? -13.828 2.995 12.407 1.00 89.94 88 ILE A O 1
ATOM 715 N N . GLU A 1 89 ? -12.312 1.633 11.459 1.00 88.50 89 GLU A N 1
ATOM 716 C CA . GLU A 1 89 ? -12.762 0.403 12.132 1.00 88.50 89 GLU A CA 1
ATOM 717 C C . GLU A 1 89 ? -12.683 0.530 13.660 1.00 88.50 89 GLU A C 1
ATOM 719 O O . GLU A 1 89 ? -13.617 0.156 14.365 1.00 88.50 89 GLU A O 1
ATOM 724 N N . LEU A 1 90 ? -11.603 1.115 14.192 1.00 89.12 90 LEU A N 1
ATOM 725 C CA . LEU A 1 90 ? -11.472 1.365 15.631 1.00 89.12 90 LEU A CA 1
ATOM 726 C C . LEU A 1 90 ? -12.520 2.361 16.140 1.00 89.12 90 LEU A C 1
ATOM 728 O O . 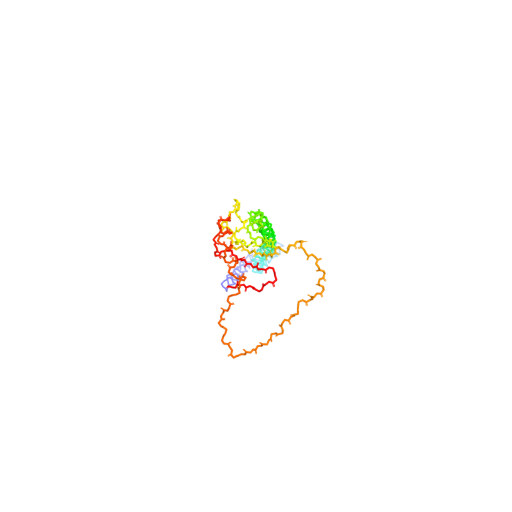LEU A 1 90 ? -13.125 2.125 17.184 1.00 89.12 90 LEU A O 1
ATOM 732 N N . GLY A 1 91 ? -12.758 3.449 15.402 1.00 89.81 91 GLY A N 1
ATOM 733 C CA . GLY A 1 91 ? -13.778 4.437 15.757 1.00 89.81 91 GLY A CA 1
ATOM 734 C C . GLY A 1 91 ? -15.195 3.860 15.722 1.00 89.81 91 GLY A C 1
ATOM 735 O O . GLY A 1 91 ? -15.987 4.116 16.625 1.00 89.81 91 GLY A O 1
ATOM 736 N N . GLN A 1 92 ? -15.505 3.039 14.718 1.00 88.12 92 GLN A N 1
ATOM 737 C CA . GLN A 1 92 ? -16.784 2.335 14.619 1.00 88.12 92 GLN A CA 1
ATOM 738 C C . GLN A 1 92 ? -16.972 1.349 15.768 1.00 88.12 92 GLN A C 1
ATOM 740 O O . GLN A 1 92 ? -18.038 1.335 16.373 1.00 88.12 92 GLN A O 1
ATOM 745 N N . ARG A 1 93 ? -15.941 0.571 16.117 1.00 88.56 93 ARG A N 1
ATOM 746 C CA . ARG A 1 93 ? -16.001 -0.365 17.248 1.00 88.56 93 ARG A CA 1
ATOM 747 C C . ARG A 1 93 ? -16.251 0.350 18.568 1.00 88.56 93 ARG A C 1
ATOM 749 O O . ARG A 1 93 ? -17.142 -0.069 19.292 1.00 88.56 93 ARG A O 1
ATOM 756 N N . ALA A 1 94 ? -15.535 1.443 18.836 1.00 89.94 94 ALA A N 1
ATOM 757 C CA . ALA A 1 94 ? -15.751 2.251 20.037 1.00 89.94 94 ALA A CA 1
ATOM 758 C C . ALA A 1 94 ? -17.168 2.851 20.087 1.00 89.94 94 ALA A C 1
ATOM 760 O O . ALA A 1 94 ? -17.796 2.897 21.138 1.00 89.94 94 ALA A O 1
ATOM 761 N N . TYR A 1 95 ? -17.697 3.286 18.940 1.00 90.44 95 TYR A N 1
ATOM 762 C CA . TYR A 1 95 ? -19.071 3.776 18.858 1.00 90.44 95 TYR A CA 1
ATOM 763 C C . TYR A 1 95 ? -20.096 2.667 19.135 1.00 90.44 95 TYR A C 1
ATOM 765 O O . TYR A 1 95 ? -21.030 2.879 19.902 1.00 90.44 95 TYR A O 1
ATOM 773 N N . ILE A 1 96 ? -19.924 1.483 18.539 1.00 89.62 96 ILE A N 1
ATOM 774 C CA . ILE A 1 96 ? -20.827 0.344 18.747 1.00 89.62 96 ILE A CA 1
ATOM 775 C C . ILE A 1 96 ? -20.771 -0.119 20.205 1.00 89.62 96 ILE A C 1
ATOM 777 O O . ILE A 1 96 ? -21.826 -0.327 20.795 1.00 89.62 96 ILE A O 1
ATOM 781 N N . SER A 1 97 ? -19.580 -0.243 20.800 1.00 90.75 97 SER A N 1
ATOM 782 C CA . SER A 1 97 ? -19.443 -0.675 22.196 1.00 90.75 97 SER A CA 1
ATOM 783 C C . SER A 1 97 ? -20.149 0.281 23.149 1.00 90.75 97 SER A C 1
ATOM 785 O O . SER A 1 97 ? -20.859 -0.177 24.033 1.00 90.75 97 SER A O 1
ATOM 787 N N . GLU A 1 98 ? -20.029 1.590 22.919 1.00 90.12 98 GLU A N 1
ATOM 788 C CA . GLU A 1 98 ? -20.715 2.609 23.716 1.00 90.12 98 GLU A CA 1
ATOM 789 C C . GLU A 1 98 ? -22.240 2.508 23.579 1.00 90.12 98 GLU A C 1
ATOM 791 O O . GLU A 1 98 ? -22.966 2.532 24.566 1.00 90.12 98 GLU A O 1
ATOM 796 N N . GLN A 1 99 ? -22.754 2.362 22.352 1.00 89.88 99 GLN A N 1
ATOM 797 C CA . GLN A 1 99 ? -24.198 2.232 22.131 1.00 89.88 99 GLN A CA 1
ATOM 798 C C . GLN A 1 99 ? -24.767 0.959 22.762 1.00 89.88 99 GLN A C 1
ATOM 800 O O . GLN A 1 99 ? -25.854 0.995 23.335 1.00 89.88 99 GLN A O 1
ATOM 805 N N . VAL A 1 100 ? -24.039 -0.156 22.669 1.00 89.81 100 VAL A N 1
ATOM 806 C CA . VAL A 1 100 ? -24.433 -1.413 23.311 1.00 89.81 100 VAL A CA 1
ATOM 807 C C . VAL A 1 100 ? -24.374 -1.270 24.830 1.00 89.81 100 VAL A C 1
ATOM 809 O O . VAL A 1 100 ? -25.325 -1.672 25.487 1.00 89.81 100 VAL A O 1
ATOM 812 N N . ALA A 1 101 ? -23.332 -0.648 25.388 1.00 89.50 101 ALA A N 1
ATOM 813 C CA . ALA A 1 101 ? -23.213 -0.411 26.826 1.00 89.50 101 ALA A CA 1
ATOM 814 C C . ALA A 1 101 ? -24.411 0.374 27.378 1.00 89.50 101 ALA A C 1
ATOM 816 O O . ALA A 1 101 ? -25.079 -0.108 28.287 1.00 89.50 101 ALA A O 1
ATOM 817 N N . VAL A 1 102 ? -24.759 1.506 26.754 1.00 90.31 102 VAL A N 1
ATOM 818 C CA . VAL A 1 102 ? -25.923 2.329 27.139 1.00 90.31 102 VAL A CA 1
ATOM 819 C C . VAL A 1 102 ? -27.236 1.543 27.031 1.00 90.31 102 VAL A C 1
ATOM 821 O O . VAL A 1 102 ? -28.126 1.668 27.870 1.00 90.31 102 VAL A O 1
ATOM 824 N N . GLN A 1 103 ? -27.376 0.713 25.995 1.00 88.44 103 GLN A N 1
ATOM 825 C CA . GLN A 1 103 ? -28.564 -0.117 25.801 1.00 88.44 103 GLN A CA 1
ATOM 826 C C . GLN A 1 103 ? -28.674 -1.228 26.857 1.00 88.44 103 GLN A C 1
ATOM 828 O O . GLN A 1 103 ? -29.786 -1.569 27.260 1.00 88.44 103 GLN A O 1
ATOM 833 N N . LEU A 1 104 ? -27.555 -1.822 27.278 1.00 87.62 104 LEU A N 1
ATOM 834 C CA . LEU A 1 104 ? -27.516 -2.836 28.334 1.00 87.62 104 LEU A CA 1
ATOM 835 C C . LEU A 1 104 ? -27.770 -2.217 29.709 1.00 87.62 104 LEU A C 1
ATOM 837 O O . LEU A 1 104 ? -28.541 -2.787 30.475 1.00 87.62 104 LEU A O 1
ATOM 841 N N . GLU A 1 105 ? -27.192 -1.046 29.979 1.00 87.44 105 GLU A N 1
ATOM 842 C CA . GLU A 1 105 ? -27.414 -0.254 31.193 1.00 87.44 105 GLU A CA 1
ATOM 843 C C . GLU A 1 105 ? -28.906 0.036 31.384 1.00 87.44 105 GLU A C 1
ATOM 845 O O . GLU A 1 105 ? -29.500 -0.412 32.361 1.00 87.44 105 GLU A O 1
ATOM 850 N N . SER A 1 106 ? -29.549 0.648 30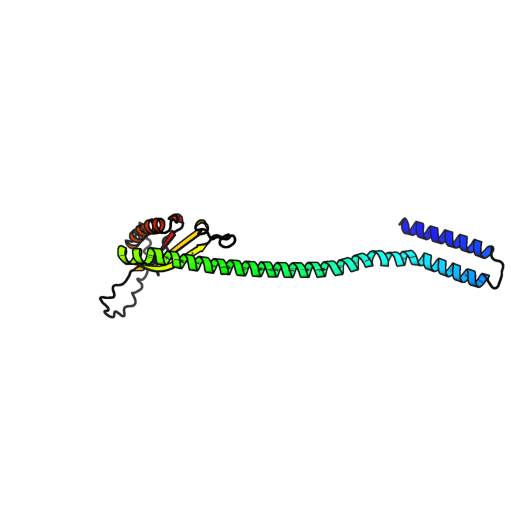.384 1.00 87.44 106 SER A N 1
ATOM 851 C CA . SER A 1 106 ? -30.976 0.996 30.439 1.00 87.44 106 SER A CA 1
ATOM 852 C C . SER A 1 106 ? -31.907 -0.213 30.605 1.00 87.44 106 SER A C 1
ATOM 854 O O . SER A 1 106 ? -33.037 -0.046 31.056 1.00 87.44 106 SER A O 1
ATOM 856 N N . GLN A 1 107 ? -31.483 -1.424 30.228 1.00 86.31 107 GLN A N 1
ATOM 857 C CA . GLN A 1 107 ? -32.300 -2.633 30.387 1.00 86.31 107 GLN A CA 1
ATOM 858 C C . GLN A 1 107 ? -32.325 -3.166 31.819 1.00 86.31 107 GLN A C 1
ATOM 860 O O . GLN A 1 107 ? -33.282 -3.845 32.185 1.00 86.31 107 GLN A O 1
ATOM 865 N N . VAL A 1 108 ? -31.279 -2.899 32.604 1.00 85.75 108 VAL A N 1
ATOM 866 C CA . VAL A 1 108 ? -31.134 -3.451 33.959 1.00 85.75 108 VAL A CA 1
ATOM 867 C C . VAL A 1 108 ? -31.147 -2.380 35.042 1.00 85.75 108 VAL A C 1
ATOM 869 O O . VAL A 1 108 ? -31.257 -2.744 36.207 1.00 85.75 108 VAL A O 1
ATOM 872 N N . GLU A 1 109 ? -31.090 -1.097 34.674 1.00 84.06 109 GLU A N 1
ATOM 873 C CA . GLU A 1 109 ? -31.188 0.055 35.578 1.00 84.06 109 GLU A CA 1
ATOM 874 C C . GLU A 1 109 ? -32.410 -0.072 36.497 1.00 84.06 109 GLU A C 1
ATOM 876 O O . GLU A 1 109 ? -32.242 -0.256 37.699 1.00 84.06 109 GLU A O 1
ATOM 881 N N . ASP A 1 110 ? -33.625 -0.125 35.941 1.00 82.81 110 ASP A N 1
ATOM 882 C CA . ASP A 1 110 ? -34.861 -0.225 36.733 1.00 82.81 110 ASP A CA 1
ATOM 883 C C . ASP A 1 110 ? -34.867 -1.451 37.672 1.00 82.81 110 ASP A C 1
ATOM 885 O O . ASP A 1 110 ? -35.269 -1.362 38.832 1.00 82.81 110 ASP A O 1
ATOM 889 N N . MET A 1 111 ? -34.383 -2.605 37.197 1.00 81.69 111 MET A N 1
ATOM 890 C CA . MET A 1 111 ? -34.371 -3.855 37.968 1.00 81.69 111 MET A CA 1
ATOM 891 C C . MET A 1 111 ? -33.361 -3.813 39.124 1.00 81.69 111 MET A C 1
ATOM 893 O O . MET A 1 111 ? -33.692 -4.180 40.254 1.00 81.69 111 MET A O 1
ATOM 897 N N . LEU A 1 112 ? -32.143 -3.329 38.872 1.00 82.00 112 LEU A N 1
ATOM 898 C CA . LEU A 1 112 ? -31.102 -3.196 39.894 1.00 82.00 112 LEU A CA 1
ATOM 899 C C . LEU A 1 112 ? -31.473 -2.138 40.936 1.00 82.00 112 LEU A C 1
ATOM 901 O O . LEU A 1 112 ? -31.212 -2.329 42.129 1.00 82.00 112 LEU A O 1
ATOM 905 N N . GLU A 1 113 ? -32.130 -1.065 40.503 1.00 81.56 113 GLU A N 1
ATOM 906 C CA . GLU A 1 113 ? -32.589 -0.004 41.383 1.00 81.56 113 GLU A CA 1
ATOM 907 C C . GLU A 1 113 ? -33.738 -0.452 42.293 1.00 81.56 113 GLU A C 1
ATOM 909 O O . GLU A 1 113 ? -33.673 -0.228 43.506 1.00 81.56 113 GLU A O 1
ATOM 914 N N . GLU A 1 114 ? -34.775 -1.087 41.740 1.00 79.44 114 GLU A N 1
ATOM 915 C CA . GLU A 1 114 ? -35.987 -1.448 42.483 1.00 79.44 114 GLU A CA 1
ATOM 916 C C . GLU A 1 114 ? -35.818 -2.712 43.337 1.00 79.44 114 GLU A C 1
ATOM 918 O O . GLU A 1 114 ? -36.280 -2.749 44.482 1.00 79.44 114 GLU A O 1
ATOM 923 N N . GLU A 1 115 ? -35.166 -3.754 42.813 1.00 77.38 115 GLU A N 1
ATOM 924 C CA . GLU A 1 115 ? -35.081 -5.053 43.495 1.00 77.38 115 GLU A CA 1
ATOM 925 C C . GLU A 1 115 ? -33.845 -5.164 44.394 1.00 77.38 115 GLU A C 1
ATOM 927 O O . GLU A 1 115 ? -33.910 -5.779 45.464 1.00 77.38 115 GLU A O 1
ATOM 932 N N . HIS A 1 116 ? -32.737 -4.525 44.010 1.00 73.38 116 HIS A N 1
ATOM 933 C CA . HIS A 1 116 ? -31.442 -4.689 44.672 1.00 73.38 116 HIS A CA 1
ATOM 934 C C . HIS A 1 116 ? -30.887 -3.413 45.321 1.00 73.38 116 HIS A C 1
ATOM 936 O O . HIS A 1 116 ? -29.917 -3.512 46.067 1.00 73.38 116 HIS A O 1
ATOM 942 N N . HIS A 1 117 ? -31.527 -2.248 45.144 1.00 77.31 117 HIS A N 1
ATOM 943 C CA . HIS A 1 117 ? -31.073 -0.948 45.674 1.00 77.31 117 HIS A CA 1
ATOM 944 C C . HIS A 1 117 ? -29.643 -0.573 45.228 1.00 77.31 117 HIS A C 1
ATOM 946 O O . HIS A 1 117 ? -28.914 0.124 45.942 1.00 77.31 117 HIS A O 1
ATOM 952 N N . LEU A 1 118 ? -29.248 -1.037 44.042 1.00 78.94 118 LEU A N 1
ATOM 953 C CA . LEU A 1 118 ? -27.946 -0.788 43.430 1.00 78.94 118 LEU A CA 1
ATOM 954 C C . LEU A 1 118 ? -28.099 0.188 42.267 1.00 78.94 118 LEU A C 1
ATOM 956 O O . LEU A 1 118 ? -29.065 0.109 41.514 1.00 78.94 118 LEU A O 1
ATOM 960 N N . ASN A 1 119 ? -27.114 1.064 42.106 1.00 80.31 119 ASN A N 1
ATOM 961 C CA . ASN A 1 119 ? -26.963 1.906 40.927 1.00 80.31 119 ASN A CA 1
ATOM 962 C C . ASN A 1 119 ? -25.825 1.369 40.060 1.00 80.31 119 ASN A C 1
ATOM 964 O O . ASN A 1 119 ? -24.828 0.853 40.574 1.00 80.31 119 ASN A O 1
ATOM 968 N N . ILE A 1 120 ? -25.955 1.532 38.748 1.00 80.62 120 ILE A N 1
ATOM 969 C CA . ILE A 1 120 ? -24.884 1.228 37.802 1.00 80.62 120 ILE A CA 1
ATOM 970 C C . ILE A 1 120 ? -23.943 2.434 37.771 1.00 80.62 120 ILE A C 1
ATOM 972 O O . ILE A 1 120 ? -24.371 3.558 37.526 1.00 80.62 120 ILE A O 1
ATOM 976 N N . ALA A 1 121 ? -22.666 2.208 38.066 1.00 79.56 121 ALA A N 1
ATOM 977 C CA . ALA A 1 121 ? -21.632 3.232 37.976 1.00 79.56 121 ALA A CA 1
ATOM 978 C C . ALA A 1 121 ? -21.049 3.301 36.557 1.00 79.56 121 ALA A C 1
ATOM 980 O O . ALA A 1 121 ? -20.797 4.390 36.041 1.00 79.56 121 ALA A O 1
ATOM 981 N N . GLN A 1 122 ? -20.839 2.141 35.922 1.00 81.69 122 GLN A N 1
ATOM 982 C CA . GLN A 1 122 ? -20.297 2.055 34.568 1.00 81.69 122 GLN A CA 1
ATOM 983 C C . GLN A 1 122 ? -20.597 0.695 33.920 1.00 81.69 122 GLN A C 1
ATOM 985 O O . GLN A 1 122 ? -20.483 -0.345 34.569 1.00 81.69 122 GLN A O 1
ATOM 990 N N . VAL A 1 123 ? -20.908 0.695 32.620 1.00 84.81 123 VAL A N 1
ATOM 991 C CA . VAL A 1 123 ? -20.939 -0.515 31.782 1.00 84.81 123 VAL A CA 1
ATOM 992 C C . VAL A 1 123 ? -19.887 -0.378 30.687 1.00 84.81 123 VAL A C 1
ATOM 994 O O . VAL A 1 123 ? -19.891 0.589 29.930 1.00 84.81 123 VAL A O 1
ATOM 997 N N . GLU A 1 124 ? -18.978 -1.343 30.584 1.00 86.56 124 GLU A N 1
ATOM 998 C CA . GLU A 1 124 ? -17.987 -1.422 29.511 1.00 86.56 124 GLU A CA 1
ATOM 999 C C . GLU A 1 124 ? -18.172 -2.726 28.730 1.00 86.56 124 GLU A C 1
ATOM 1001 O O . GLU A 1 124 ? -18.272 -3.811 29.302 1.00 86.56 124 GLU A O 1
ATOM 1006 N N . VAL A 1 125 ? -18.232 -2.623 27.402 1.00 88.62 125 VAL A N 1
ATOM 1007 C CA . VAL A 1 125 ? -18.484 -3.762 26.510 1.00 88.62 125 VAL A CA 1
ATOM 1008 C C . VAL A 1 125 ? -17.262 -4.001 25.633 1.00 88.62 125 VAL A C 1
ATOM 1010 O O . VAL A 1 125 ? -16.888 -3.156 24.817 1.00 88.62 125 VAL A O 1
ATOM 1013 N N . GLU A 1 126 ? -16.663 -5.184 25.746 1.00 87.56 126 GLU A N 1
ATOM 1014 C CA . GLU A 1 126 ? -15.609 -5.629 24.842 1.00 87.56 126 GLU A CA 1
ATOM 1015 C C . GLU A 1 126 ? -16.208 -6.342 23.627 1.00 87.56 126 GLU A C 1
ATOM 1017 O O . GLU A 1 126 ? -16.881 -7.368 23.741 1.00 87.56 126 GLU A O 1
ATOM 1022 N N . LEU A 1 127 ? -15.895 -5.833 22.436 1.00 88.19 127 LEU A N 1
ATOM 1023 C CA . LEU A 1 127 ? -16.314 -6.425 21.167 1.00 88.19 127 LEU A CA 1
ATOM 1024 C C . LEU A 1 127 ? -15.207 -7.282 20.541 1.00 88.19 127 LEU A C 1
ATOM 1026 O O . LEU A 1 127 ? -14.021 -6.938 20.604 1.00 88.19 127 LEU A O 1
ATOM 1030 N N . ALA A 1 128 ? -15.601 -8.350 19.850 1.00 85.12 128 ALA A N 1
ATOM 1031 C CA . ALA A 1 128 ? -14.724 -9.188 19.040 1.00 85.12 128 ALA A CA 1
ATOM 1032 C C . ALA A 1 128 ? -13.997 -8.388 17.934 1.00 85.12 128 ALA A C 1
ATOM 1034 O O . ALA A 1 128 ? -14.362 -7.255 17.601 1.00 85.12 128 ALA A O 1
ATOM 1035 N N . GLU A 1 129 ? -12.914 -8.947 17.384 1.00 78.06 129 GLU A N 1
ATOM 1036 C CA . GLU A 1 129 ? -12.085 -8.255 16.379 1.00 78.06 129 GLU A CA 1
ATOM 1037 C C . GLU A 1 129 ? -12.813 -8.020 15.048 1.00 78.06 129 GLU A C 1
ATOM 1039 O O . GLU A 1 129 ? -12.499 -7.067 14.338 1.00 78.06 129 GLU A O 1
ATOM 1044 N N . ASP A 1 130 ? -13.787 -8.865 14.726 1.00 74.25 130 ASP A N 1
ATOM 1045 C CA . ASP A 1 130 ? -14.645 -8.808 13.543 1.00 74.25 130 ASP A CA 1
ATOM 1046 C C . ASP A 1 130 ? -15.916 -7.966 13.750 1.00 74.25 130 ASP A C 1
ATOM 1048 O O . ASP A 1 130 ? -16.683 -7.752 12.807 1.00 74.25 130 ASP A O 1
ATOM 1052 N N . ALA A 1 131 ? -16.131 -7.431 14.955 1.00 69.38 131 ALA A N 1
ATOM 1053 C CA . ALA A 1 131 ? -17.256 -6.551 15.237 1.00 69.38 131 ALA A CA 1
ATOM 1054 C C . ALA A 1 131 ? -17.178 -5.269 14.390 1.00 69.38 131 ALA A C 1
ATOM 1056 O O . ALA A 1 131 ? -16.172 -4.556 14.401 1.00 69.38 131 ALA A O 1
ATOM 1057 N N . GLY A 1 132 ? -18.249 -4.976 13.647 1.00 65.62 132 GLY A N 1
ATOM 1058 C CA . GLY A 1 132 ? -18.321 -3.837 12.723 1.00 65.62 132 GLY A CA 1
ATOM 1059 C C . GLY A 1 132 ? -17.686 -4.069 11.343 1.00 65.62 132 GLY A C 1
ATOM 1060 O O . GLY A 1 132 ? -17.775 -3.185 10.493 1.00 65.62 132 GLY A O 1
ATOM 1061 N N . ALA A 1 133 ? -17.085 -5.238 11.082 1.00 66.06 133 ALA A N 1
ATOM 1062 C CA . ALA A 1 133 ? -16.571 -5.593 9.753 1.00 66.06 133 ALA A CA 1
ATOM 1063 C C . ALA A 1 133 ? -17.679 -6.070 8.792 1.00 66.06 133 ALA A C 1
ATOM 1065 O O . ALA A 1 133 ? -17.564 -5.896 7.576 1.00 66.06 133 ALA A O 1
ATOM 1066 N N . GLU A 1 134 ? -18.753 -6.646 9.334 1.00 61.91 134 GLU A N 1
ATOM 1067 C CA . GLU A 1 134 ? -19.929 -7.108 8.597 1.00 61.91 134 GLU A CA 1
ATOM 1068 C C . GLU A 1 134 ? -21.184 -6.425 9.161 1.00 61.91 134 GLU A C 1
ATOM 1070 O O . GLU A 1 134 ? -21.409 -6.431 10.371 1.00 61.91 134 GLU A O 1
ATOM 1075 N N . GLU A 1 135 ? -21.997 -5.812 8.293 1.00 64.75 135 GLU A N 1
ATOM 1076 C CA . GLU A 1 135 ? -23.332 -5.334 8.671 1.00 64.75 135 GLU A CA 1
ATOM 1077 C C . GLU A 1 135 ? -24.381 -6.414 8.362 1.00 64.75 135 GLU A C 1
ATOM 1079 O O . GLU A 1 135 ? -24.371 -6.957 7.248 1.00 64.75 135 GLU A O 1
ATOM 1084 N N . PRO A 1 136 ? -25.338 -6.690 9.270 1.00 68.94 136 PRO A N 1
ATOM 1085 C CA . PRO A 1 136 ? -25.608 -6.011 10.548 1.00 68.94 136 PRO A CA 1
ATOM 1086 C C . PRO A 1 136 ? -24.825 -6.563 11.761 1.00 68.94 136 PRO A C 1
ATOM 1088 O O . PRO A 1 136 ? -24.489 -7.745 11.810 1.00 68.94 136 PRO A O 1
ATOM 1091 N N . PHE A 1 137 ? -24.613 -5.707 12.773 1.00 72.38 137 PHE A N 1
ATOM 1092 C CA . PHE A 1 137 ? -24.084 -6.098 14.090 1.00 72.38 137 PHE A CA 1
ATOM 1093 C C . PHE A 1 137 ? -24.951 -7.190 14.727 1.00 72.38 137 PHE A C 1
ATOM 1095 O O . PHE A 1 137 ? -26.180 -7.127 14.662 1.00 72.38 137 PHE A O 1
ATOM 1102 N N . THR A 1 138 ? -24.308 -8.176 15.351 1.00 73.81 138 THR A N 1
ATOM 1103 C CA . THR A 1 138 ? -24.983 -9.284 16.041 1.00 73.81 138 THR A CA 1
ATOM 1104 C C . THR A 1 138 ? -24.421 -9.428 17.453 1.00 73.81 138 THR A C 1
ATOM 1106 O O . THR A 1 138 ? -23.218 -9.305 17.650 1.00 73.81 138 THR A O 1
ATOM 1109 N N . GLU A 1 139 ? -25.268 -9.762 18.427 1.00 70.12 139 GLU A N 1
ATOM 1110 C CA . GLU A 1 139 ? -24.908 -9.941 19.850 1.00 70.12 139 GLU A CA 1
ATOM 1111 C C . GLU A 1 139 ? -23.783 -10.969 20.080 1.00 70.12 139 GLU A C 1
ATOM 1113 O O . GLU A 1 139 ? -23.011 -10.858 21.024 1.00 70.12 139 GLU A O 1
ATOM 1118 N N . GLN A 1 140 ? -23.598 -11.910 19.150 1.00 72.38 140 GLN A N 1
ATOM 1119 C CA . GLN A 1 140 ? -22.495 -12.885 19.137 1.00 72.38 140 GLN A CA 1
ATOM 1120 C C . GLN A 1 140 ? -21.101 -12.248 18.993 1.00 72.38 140 GLN A C 1
ATOM 1122 O O . GLN A 1 140 ? -20.091 -12.925 19.174 1.00 72.38 140 GLN A O 1
ATOM 1127 N N . GLN A 1 141 ? -21.040 -10.964 18.636 1.00 77.38 141 GLN A N 1
ATOM 1128 C CA . GLN A 1 141 ? -19.808 -10.186 18.526 1.00 77.38 141 GLN A CA 1
ATOM 1129 C C . GLN A 1 141 ? -19.402 -9.544 19.862 1.00 77.38 141 GLN A C 1
ATOM 1131 O O . GLN A 1 141 ? -18.359 -8.890 19.923 1.00 77.38 141 GLN A O 1
ATOM 1136 N N . ILE A 1 142 ? -20.190 -9.718 20.929 1.00 83.25 142 ILE A N 1
ATOM 1137 C CA . ILE A 1 142 ? -19.826 -9.327 22.293 1.00 83.25 142 ILE A CA 1
ATOM 1138 C C . ILE A 1 142 ? -18.928 -10.415 22.884 1.00 83.25 142 ILE A C 1
ATOM 1140 O O . ILE A 1 142 ? -19.258 -11.598 22.862 1.00 83.25 142 ILE A O 1
ATOM 1144 N N . LYS A 1 143 ? -17.765 -10.015 23.395 1.00 85.50 143 LYS A N 1
ATOM 1145 C CA . LYS A 1 143 ? -16.779 -10.917 23.996 1.00 85.50 143 LYS A CA 1
ATOM 1146 C C . LYS A 1 143 ? -16.850 -10.904 25.519 1.00 85.50 143 LYS A C 1
ATOM 1148 O O . LYS A 1 143 ? -16.699 -11.955 26.136 1.00 85.50 143 LYS A O 1
ATOM 1153 N N . ALA A 1 144 ? -17.022 -9.724 26.103 1.00 84.50 144 ALA A N 1
ATOM 1154 C CA . ALA A 1 144 ? -17.160 -9.550 27.539 1.00 84.50 144 ALA A CA 1
ATOM 1155 C C . ALA A 1 144 ? -17.976 -8.294 27.852 1.00 84.50 144 ALA A C 1
ATOM 1157 O O . ALA A 1 144 ? -17.943 -7.320 27.096 1.00 84.50 144 ALA A O 1
ATOM 1158 N N . VAL A 1 145 ? -18.688 -8.326 28.974 1.00 86.50 145 VAL A N 1
ATOM 1159 C CA . VAL A 1 145 ? -19.401 -7.184 29.547 1.00 86.50 145 VAL A CA 1
ATOM 1160 C C . VAL A 1 145 ? -18.914 -6.994 30.978 1.00 86.50 145 VAL A C 1
ATOM 1162 O O . VAL A 1 145 ? -18.979 -7.906 31.806 1.00 86.50 145 VAL A O 1
ATOM 1165 N N . HIS A 1 146 ? -18.413 -5.801 31.262 1.00 84.94 146 HIS A N 1
ATOM 1166 C CA . HIS A 1 146 ? -17.935 -5.388 32.570 1.00 84.94 146 HIS A CA 1
ATOM 1167 C C . HIS A 1 146 ? -18.928 -4.396 33.166 1.00 84.94 146 HIS A C 1
ATOM 1169 O O . HIS A 1 146 ? -19.275 -3.404 32.529 1.00 84.94 146 HIS A O 1
ATOM 1175 N N . VAL A 1 147 ? -19.396 -4.680 34.378 1.00 84.12 147 VAL A N 1
ATOM 1176 C CA . VAL A 1 147 ? -20.424 -3.888 35.057 1.00 84.12 147 VAL A CA 1
ATOM 1177 C C . VAL A 1 147 ? -19.884 -3.450 36.407 1.00 84.12 147 VAL A C 1
ATOM 1179 O O . VAL A 1 147 ? -19.523 -4.284 37.240 1.00 84.12 147 VAL A O 1
ATOM 1182 N N . GLU A 1 148 ? -19.838 -2.147 36.633 1.00 82.81 148 GLU A N 1
ATOM 1183 C CA . GLU A 1 148 ? -19.525 -1.565 37.930 1.00 82.81 148 GLU A CA 1
ATOM 1184 C C . GLU A 1 148 ? -20.811 -1.091 38.600 1.00 82.81 148 GLU A C 1
ATOM 1186 O O . GLU A 1 148 ? -21.615 -0.383 37.993 1.00 82.81 148 GLU A O 1
ATOM 1191 N N . VAL A 1 149 ? -21.009 -1.492 39.855 1.00 83.38 149 VAL A N 1
ATOM 1192 C CA . VAL A 1 149 ? -22.191 -1.147 40.653 1.00 83.38 149 VAL A CA 1
ATOM 1193 C C . VAL A 1 149 ? -21.805 -0.435 41.948 1.00 83.38 149 VAL A C 1
ATOM 1195 O O . VAL A 1 149 ? -20.733 -0.666 42.518 1.00 83.38 149 VAL A O 1
ATOM 1198 N N . GLN A 1 150 ? -22.700 0.425 42.426 1.00 82.94 150 GLN A N 1
ATOM 1199 C CA . GLN A 1 150 ? -22.590 1.173 43.675 1.00 82.94 150 GLN A CA 1
ATOM 1200 C C . GLN A 1 150 ? -23.871 1.011 44.503 1.00 82.94 150 GLN A C 1
ATOM 1202 O O . GLN A 1 150 ? -24.973 0.918 43.966 1.00 82.94 150 GLN A O 1
ATOM 1207 N N . GLU A 1 151 ? -23.732 0.977 45.828 1.00 77.62 151 GLU A N 1
ATOM 1208 C CA . GLU A 1 151 ? -24.874 0.919 46.740 1.00 77.62 151 GLU A CA 1
ATOM 1209 C C . GLU A 1 151 ? -25.524 2.301 46.830 1.00 77.62 151 GLU A C 1
ATOM 1211 O O . GLU A 1 151 ? -24.840 3.310 47.016 1.00 77.62 151 GLU A O 1
ATOM 1216 N N . ARG A 1 152 ? -26.851 2.365 46.699 1.00 65.31 152 ARG A N 1
ATOM 1217 C CA . ARG A 1 152 ? -27.575 3.628 46.838 1.00 65.31 152 ARG A CA 1
ATOM 1218 C C . ARG A 1 152 ? -27.597 4.042 48.313 1.00 65.31 152 ARG A C 1
ATOM 1220 O O . ARG A 1 152 ? -28.363 3.500 49.111 1.00 65.31 152 ARG A O 1
ATOM 1227 N N . GLU A 1 153 ? -26.793 5.037 48.680 1.00 50.50 153 GLU A N 1
ATOM 1228 C CA . GLU A 1 153 ? -26.919 5.700 49.981 1.00 50.50 153 GLU A CA 1
ATOM 1229 C C . GLU A 1 153 ? -28.290 6.397 50.059 1.00 50.50 153 GLU A C 1
ATOM 1231 O O . GLU A 1 153 ? -28.663 7.179 49.182 1.00 50.50 153 GLU A O 1
ATOM 1236 N N . ARG A 1 154 ? -29.089 6.093 51.091 1.00 41.59 154 ARG A N 1
ATOM 1237 C CA . ARG A 1 154 ? -30.370 6.781 51.315 1.00 41.59 154 ARG A CA 1
ATOM 1238 C C . ARG A 1 154 ? -30.116 8.276 51.537 1.00 41.59 154 ARG A C 1
ATOM 1240 O O . ARG A 1 154 ? -29.415 8.637 52.474 1.00 41.59 154 ARG A O 1
ATOM 1247 N N . GLU A 1 155 ? -30.787 9.136 50.769 1.00 42.44 155 GLU A N 1
ATOM 1248 C CA . GLU A 1 155 ? -30.813 10.598 50.986 1.00 42.44 155 GLU A CA 1
ATOM 1249 C C . GLU A 1 155 ? -31.481 11.029 52.315 1.00 42.44 155 GLU A C 1
ATOM 1251 O O . GLU A 1 155 ? -31.406 12.197 52.698 1.00 42.44 155 GLU A O 1
ATOM 1256 N N . ASP A 1 156 ? -32.075 10.103 53.074 1.00 37.47 156 ASP A N 1
ATOM 1257 C CA . ASP A 1 156 ? -32.645 10.364 54.399 1.00 37.47 156 ASP A CA 1
ATOM 1258 C C . ASP A 1 156 ? -31.650 10.017 55.525 1.00 37.47 156 ASP A C 1
ATOM 1260 O O . ASP A 1 156 ? -31.847 9.037 56.236 1.00 37.47 156 ASP A O 1
ATOM 1264 N N . GLU A 1 157 ? -30.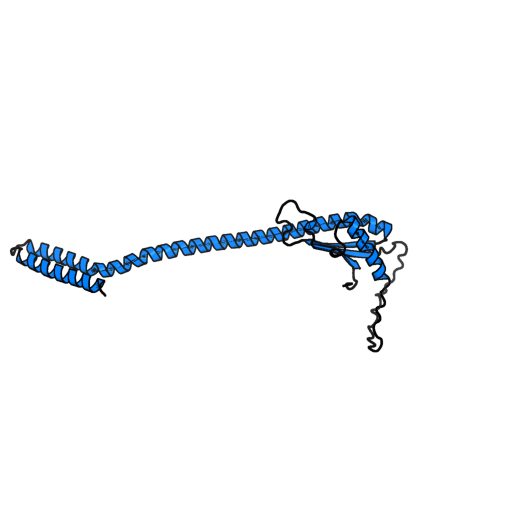564 10.792 55.644 1.00 38.12 157 GLU A N 1
ATOM 1265 C CA . GLU A 1 157 ? -29.843 11.167 56.889 1.00 38.12 157 GLU A CA 1
ATOM 1266 C C . GLU A 1 157 ? -28.476 11.801 56.550 1.00 38.12 157 GLU A C 1
ATOM 1268 O O . GLU A 1 157 ? -27.404 11.266 56.818 1.00 38.12 157 GLU A O 1
ATOM 1273 N N . LEU A 1 158 ? -28.507 13.008 55.974 1.00 36.38 158 LEU A N 1
ATOM 1274 C CA . LEU A 1 158 ? -27.344 13.900 55.938 1.00 36.38 158 LEU A CA 1
ATOM 1275 C C . LEU A 1 158 ? -27.059 14.439 57.353 1.00 36.38 158 LEU A C 1
ATOM 1277 O O . LEU A 1 158 ? -27.485 15.543 57.702 1.00 36.38 158 LEU A O 1
ATOM 1281 N N . GLU A 1 159 ? -26.311 13.694 58.167 1.00 34.31 159 GLU A N 1
ATOM 1282 C CA . GLU A 1 159 ? -25.459 14.312 59.189 1.00 34.31 159 GLU A CA 1
ATOM 1283 C C . GLU A 1 159 ? -24.044 14.506 58.613 1.00 34.31 159 GLU A C 1
ATOM 1285 O O . GLU A 1 159 ? -23.479 13.581 58.029 1.00 34.31 159 GLU A O 1
ATOM 1290 N N . PRO A 1 160 ? -23.439 15.701 58.742 1.00 39.91 160 PRO A N 1
ATOM 1291 C CA . PRO A 1 160 ? -22.135 15.973 58.162 1.00 39.91 160 PRO A CA 1
ATOM 1292 C C . PRO A 1 160 ? -21.063 15.283 59.007 1.00 39.91 160 PRO A C 1
ATOM 1294 O O . PRO A 1 160 ? -20.685 15.783 60.068 1.00 39.91 160 PRO A O 1
ATOM 1297 N N . SER A 1 161 ? -20.549 14.146 58.543 1.00 36.44 161 SER A N 1
ATOM 1298 C CA . SER A 1 161 ? -19.319 13.575 59.085 1.00 36.44 161 SER A CA 1
ATOM 1299 C C . SER A 1 161 ? -18.166 13.831 58.122 1.00 36.44 161 SER A C 1
ATOM 1301 O O . SER A 1 161 ? -17.901 13.064 57.202 1.00 36.44 161 SER A O 1
ATOM 1303 N N . ASP A 1 162 ? -17.460 14.937 58.364 1.00 39.75 162 ASP A N 1
ATOM 1304 C CA . ASP A 1 162 ? -16.036 15.053 58.051 1.00 39.75 162 ASP A CA 1
ATOM 1305 C C . ASP A 1 162 ? -15.291 13.954 58.832 1.00 39.75 162 ASP A C 1
ATOM 1307 O O . ASP A 1 162 ? -14.782 14.170 59.936 1.00 39.75 162 ASP A O 1
ATOM 1311 N N . ALA A 1 163 ? -15.246 12.747 58.284 1.00 36.56 163 ALA A N 1
ATOM 1312 C CA . ALA A 1 163 ? -14.397 11.679 58.775 1.00 36.56 163 ALA A CA 1
ATOM 1313 C C . ALA A 1 163 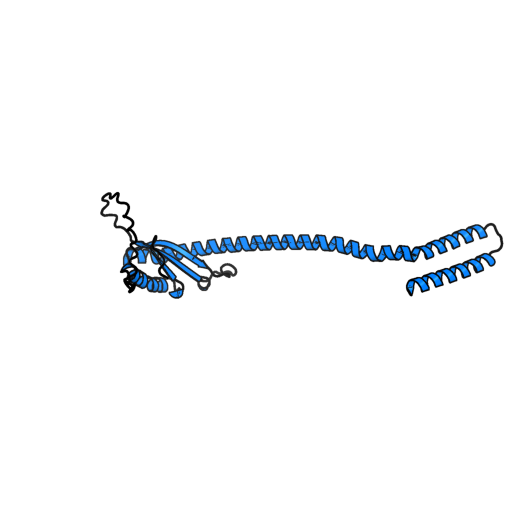? -13.870 10.910 57.570 1.00 36.56 163 ALA A C 1
ATOM 1315 O O . ALA A 1 163 ? -14.483 9.972 57.079 1.00 36.56 163 ALA A O 1
ATOM 1316 N N . VAL A 1 164 ? -12.709 11.352 57.086 1.00 42.91 164 VAL A N 1
ATOM 1317 C CA . VAL A 1 164 ? -11.839 10.541 56.235 1.00 42.91 164 VAL A CA 1
ATOM 1318 C C . VAL A 1 164 ? -11.713 9.174 56.900 1.00 42.91 164 VAL A C 1
ATOM 1320 O O . VAL A 1 164 ? -11.165 9.087 58.003 1.00 42.91 164 VAL A O 1
ATOM 1323 N N . ASP A 1 165 ? -12.258 8.146 56.253 1.00 42.75 165 ASP A N 1
ATOM 1324 C CA . ASP A 1 165 ? -12.250 6.789 56.777 1.00 42.75 165 ASP A CA 1
ATOM 1325 C C . ASP A 1 165 ? -10.791 6.382 57.017 1.00 42.75 165 ASP A C 1
ATOM 1327 O O . ASP A 1 165 ? -9.929 6.455 56.130 1.00 42.75 165 ASP A O 1
ATOM 1331 N N . ALA A 1 166 ? -10.470 6.107 58.279 1.00 44.41 166 ALA A N 1
ATOM 1332 C CA . ALA A 1 166 ? -9.099 5.928 58.713 1.00 44.41 166 ALA A CA 1
ATOM 1333 C C . ALA A 1 166 ? -8.562 4.641 58.088 1.00 44.41 166 ALA A C 1
ATOM 1335 O O . ALA A 1 166 ? -8.989 3.551 58.457 1.00 44.41 166 ALA A O 1
ATOM 1336 N N . VAL A 1 167 ? -7.607 4.780 57.163 1.00 47.94 167 VAL A N 1
ATOM 1337 C CA . VAL A 1 167 ? -6.871 3.662 56.560 1.00 47.94 167 VAL A CA 1
ATOM 1338 C C . VAL A 1 167 ? -6.399 2.730 57.674 1.00 47.94 167 VAL A C 1
ATOM 1340 O O . VAL A 1 167 ? -5.486 3.068 58.436 1.00 47.94 167 VAL A O 1
ATOM 1343 N N . GLU A 1 168 ? -7.039 1.566 57.788 1.00 47.66 168 GLU A N 1
ATOM 1344 C CA . GLU A 1 168 ? -6.666 0.575 58.782 1.00 47.66 168 GLU A CA 1
ATOM 1345 C C . GLU A 1 168 ? -5.262 0.082 58.428 1.00 47.66 168 GLU A C 1
ATOM 1347 O O . GLU A 1 168 ? -4.998 -0.457 57.349 1.00 47.66 168 GLU A O 1
ATOM 1352 N N . VAL A 1 169 ? -4.307 0.383 59.305 1.00 41.00 169 VAL A N 1
ATOM 1353 C CA . VAL A 1 169 ? -2.898 0.095 59.059 1.00 41.00 169 VAL A CA 1
ATOM 1354 C C . VAL A 1 169 ? -2.746 -1.416 58.962 1.00 41.00 169 VAL A C 1
ATOM 1356 O O . VAL A 1 169 ? -2.911 -2.121 59.957 1.00 41.00 169 VAL A O 1
ATOM 1359 N N . VAL A 1 170 ? -2.413 -1.906 57.768 1.00 41.75 170 VAL A N 1
ATOM 1360 C CA . VAL A 1 170 ? -2.185 -3.329 57.506 1.00 41.75 170 VAL A CA 1
ATOM 1361 C C . VAL A 1 170 ? -1.074 -3.833 58.429 1.00 41.75 170 VAL A C 1
ATOM 1363 O O . VAL A 1 170 ? 0.116 -3.607 58.193 1.00 41.75 170 VAL A O 1
ATOM 1366 N N . ARG A 1 171 ? -1.458 -4.527 59.502 1.00 41.56 171 ARG A N 1
ATOM 1367 C CA . ARG A 1 171 ? -0.550 -5.350 60.299 1.00 41.56 171 ARG A CA 1
ATOM 1368 C C . ARG A 1 171 ? -0.529 -6.740 59.688 1.00 41.56 171 ARG A C 1
ATOM 1370 O O . ARG A 1 171 ? -1.459 -7.520 59.851 1.00 41.56 171 ARG A O 1
ATOM 1377 N N . ILE A 1 172 ? 0.544 -7.029 58.961 1.00 37.56 172 ILE A N 1
ATOM 1378 C CA . ILE A 1 172 ? 0.815 -8.366 58.437 1.00 37.56 172 ILE A CA 1
ATOM 1379 C C . ILE A 1 172 ? 1.341 -9.217 59.598 1.00 37.56 172 ILE A C 1
ATOM 1381 O O . ILE A 1 172 ? 2.537 -9.210 59.886 1.00 37.56 172 ILE A O 1
ATOM 1385 N N . ASP A 1 173 ? 0.446 -9.928 60.281 1.00 41.62 173 ASP A N 1
ATOM 1386 C CA . ASP A 1 173 ? 0.804 -11.013 61.197 1.00 41.62 173 ASP A CA 1
ATOM 1387 C C . ASP A 1 173 ? 0.841 -12.340 60.418 1.00 41.62 173 ASP A C 1
ATOM 1389 O O . ASP A 1 173 ? -0.169 -13.007 60.206 1.00 41.62 173 ASP A O 1
ATOM 1393 N N . THR A 1 174 ? 2.034 -12.747 59.977 1.00 53.66 174 THR A N 1
ATOM 1394 C CA . THR A 1 174 ? 2.296 -13.942 59.143 1.00 53.66 174 THR A CA 1
ATOM 1395 C C . THR A 1 174 ? 2.191 -15.278 59.905 1.00 53.66 174 THR A C 1
ATOM 1397 O O . THR A 1 174 ? 2.918 -16.224 59.611 1.00 53.66 174 THR A O 1
ATOM 1400 N N . SER A 1 175 ? 1.335 -15.386 60.923 1.00 50.06 175 SER A N 1
ATOM 1401 C CA . SER A 1 175 ? 1.193 -16.616 61.729 1.00 50.06 175 SER A CA 1
ATOM 1402 C C . SER A 1 175 ? -0.213 -17.216 61.746 1.00 50.06 175 SER A C 1
ATOM 1404 O O . SER A 1 175 ? -0.433 -18.231 62.404 1.00 50.06 175 SER A O 1
ATOM 1406 N N . LEU A 1 176 ? -1.141 -16.654 60.971 1.00 42.59 176 LEU A N 1
ATOM 1407 C CA . LEU A 1 176 ? -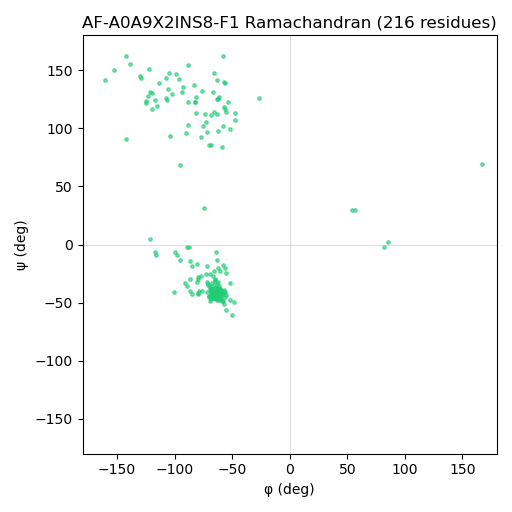2.482 -17.199 60.796 1.00 42.59 176 LEU A CA 1
ATOM 1408 C C . LEU A 1 176 ? -2.693 -17.522 59.318 1.00 42.59 176 LEU A C 1
ATOM 1410 O O . LEU A 1 176 ? -2.618 -16.654 58.452 1.00 42.59 176 LEU A O 1
ATOM 1414 N N . SER A 1 177 ? -2.890 -18.807 59.033 1.00 37.44 177 SER A N 1
ATOM 1415 C CA . SER A 1 177 ? -3.338 -19.303 57.737 1.00 37.44 177 SER A CA 1
ATOM 1416 C C . SER A 1 177 ? -4.623 -18.578 57.342 1.00 37.44 177 SER A C 1
ATOM 1418 O O . SER A 1 177 ? -5.596 -18.609 58.092 1.00 37.44 177 SER A O 1
ATOM 1420 N N . VAL A 1 178 ? -4.595 -17.919 56.181 1.00 38.88 178 VAL A N 1
ATOM 1421 C CA . VAL A 1 178 ? -5.742 -17.243 55.568 1.00 38.88 178 VAL A CA 1
ATOM 1422 C C . VAL A 1 178 ? -6.736 -18.313 55.130 1.00 38.88 178 VAL A C 1
ATOM 1424 O O . VAL A 1 178 ? -6.697 -18.813 54.010 1.00 38.88 178 VAL A O 1
ATOM 1427 N N . GLU A 1 179 ? -7.593 -18.723 56.054 1.00 34.88 179 GLU A N 1
ATOM 1428 C CA . GLU A 1 179 ? -8.855 -19.352 55.709 1.00 34.88 179 GLU A CA 1
ATOM 1429 C C . GLU A 1 179 ? -9.746 -18.218 55.198 1.00 34.88 179 GLU A C 1
ATOM 1431 O O . GLU A 1 179 ? -10.024 -17.262 55.925 1.00 34.88 179 GLU A O 1
ATOM 1436 N N . SER A 1 180 ? -10.043 -18.270 53.898 1.00 36.91 180 SER A N 1
ATOM 1437 C CA . SER A 1 180 ? -10.805 -17.273 53.149 1.00 36.91 180 SER A CA 1
ATOM 1438 C C . SER A 1 180 ? -12.129 -16.984 53.855 1.00 36.91 180 SER A C 1
ATOM 1440 O O . SER A 1 180 ? -13.084 -17.753 53.760 1.00 36.91 180 SER A O 1
ATOM 1442 N N . GLN A 1 181 ? -12.168 -15.888 54.608 1.00 30.81 181 GLN A N 1
ATOM 1443 C CA . GLN A 1 181 ? -13.410 -15.274 55.046 1.00 30.81 181 GLN A CA 1
ATOM 1444 C C . GLN A 1 181 ? -13.997 -14.633 53.790 1.00 30.81 181 GLN A C 1
ATOM 1446 O O . GLN A 1 181 ? -13.560 -13.558 53.383 1.00 30.81 181 GLN A O 1
ATOM 1451 N N . ALA A 1 182 ? -14.918 -15.338 53.129 1.00 32.88 182 ALA A N 1
ATOM 1452 C CA . ALA A 1 182 ? -15.780 -14.730 52.130 1.00 32.88 182 ALA A CA 1
ATOM 1453 C C . ALA A 1 182 ? -16.491 -13.551 52.807 1.00 32.88 182 ALA A C 1
ATOM 1455 O O . ALA A 1 182 ? -17.219 -13.724 53.786 1.00 32.88 182 ALA A O 1
ATOM 1456 N N . SER A 1 183 ? -16.183 -12.339 52.353 1.00 37.91 183 SER A N 1
ATOM 1457 C CA . SER A 1 183 ? -16.876 -11.140 52.806 1.00 37.91 183 SER A CA 1
ATOM 1458 C C . SER A 1 183 ? -18.350 -11.240 52.393 1.00 37.91 183 SER A C 1
ATOM 1460 O O . SER A 1 183 ? -18.615 -11.645 51.262 1.00 37.91 183 SER A O 1
ATOM 1462 N N . PRO A 1 184 ? -19.310 -10.792 53.223 1.00 44.69 184 PRO A N 1
ATOM 1463 C CA . PRO A 1 184 ? -20.740 -10.801 52.880 1.00 44.69 184 PRO A CA 1
ATOM 1464 C C . PRO A 1 184 ? -21.067 -10.041 51.577 1.00 44.69 184 PRO A C 1
ATOM 1466 O O . PRO A 1 184 ? -22.072 -10.318 50.938 1.00 44.69 184 PRO A O 1
ATOM 1469 N N . ARG A 1 185 ? -20.174 -9.142 51.134 1.00 50.62 185 ARG A N 1
ATOM 1470 C CA . ARG A 1 185 ? -20.268 -8.398 49.865 1.00 50.62 185 ARG A CA 1
ATOM 1471 C C . ARG A 1 185 ? -20.016 -9.226 48.595 1.00 50.62 185 ARG A C 1
ATOM 1473 O O . ARG A 1 185 ? -20.355 -8.766 47.510 1.00 50.62 185 ARG A O 1
ATOM 1480 N N . THR A 1 186 ? -19.388 -10.400 48.689 1.00 54.00 186 THR A N 1
ATOM 1481 C CA . THR A 1 186 ? -19.108 -11.266 47.523 1.00 54.00 186 THR A CA 1
ATOM 1482 C C . THR A 1 186 ? -20.291 -12.190 47.208 1.00 54.00 186 THR A C 1
ATOM 1484 O O . THR A 1 186 ? -20.537 -12.510 46.043 1.00 54.00 186 THR A O 1
ATOM 1487 N N . ASP A 1 187 ? -21.066 -12.565 48.229 1.00 55.25 187 ASP A N 1
ATOM 1488 C CA . ASP A 1 187 ? -22.250 -13.417 48.074 1.00 55.25 187 ASP A CA 1
ATOM 1489 C C . ASP A 1 187 ? -23.405 -12.680 47.370 1.00 55.25 187 ASP A C 1
ATOM 1491 O O . ASP A 1 187 ? -24.135 -13.283 46.587 1.00 55.25 187 ASP A O 1
ATOM 1495 N N . GLU A 1 188 ? -23.550 -11.369 47.591 1.00 58.59 188 GLU A N 1
ATOM 1496 C CA . GLU A 1 188 ? -24.586 -10.541 46.950 1.00 58.59 188 GLU A CA 1
ATOM 1497 C C . GLU A 1 188 ? -24.349 -10.375 45.442 1.00 58.59 188 GLU A C 1
ATOM 1499 O O . GLU A 1 188 ? -25.269 -10.577 44.652 1.00 58.59 188 GLU A O 1
ATOM 1504 N N . LEU A 1 189 ? -23.101 -10.120 45.030 1.00 63.78 189 LEU A N 1
ATOM 1505 C CA . LEU A 1 189 ? -22.717 -10.007 43.616 1.00 63.78 189 LEU A CA 1
ATOM 1506 C C . LEU A 1 189 ? -22.917 -11.313 42.836 1.00 63.78 189 LEU A C 1
ATOM 1508 O O . LEU A 1 189 ? -23.297 -11.287 41.666 1.00 63.78 189 LEU A O 1
ATOM 1512 N N . SER A 1 190 ? -22.710 -12.457 43.494 1.00 64.50 190 SER A N 1
ATOM 1513 C CA . SER A 1 190 ? -22.882 -13.780 42.880 1.00 64.50 190 SER A CA 1
ATOM 1514 C C . SER A 1 190 ? -24.341 -14.075 42.503 1.00 64.50 190 SER A C 1
ATOM 1516 O O . SER A 1 190 ? -24.586 -14.881 41.611 1.00 64.50 190 SER A O 1
ATOM 1518 N N . ASN A 1 191 ? -25.311 -13.409 43.142 1.00 73.12 191 ASN A N 1
ATOM 1519 C CA . ASN A 1 191 ? -26.736 -13.566 42.831 1.00 73.12 191 ASN A CA 1
ATOM 1520 C C . ASN A 1 191 ? -27.215 -12.651 41.690 1.00 73.12 191 ASN A C 1
ATOM 1522 O O . ASN A 1 191 ? -28.295 -12.880 41.156 1.00 73.12 191 ASN A O 1
ATOM 1526 N N . ILE A 1 192 ? -26.426 -11.639 41.310 1.00 77.56 192 ILE A N 1
ATOM 1527 C CA . ILE A 1 192 ? -26.791 -10.650 40.282 1.00 77.56 192 ILE A CA 1
ATOM 1528 C C . ILE A 1 192 ? -26.365 -11.119 38.885 1.00 77.56 192 ILE A C 1
ATOM 1530 O O . ILE A 1 192 ? -27.098 -10.927 37.921 1.00 77.56 192 ILE A O 1
ATOM 1534 N N . VAL A 1 193 ? -25.220 -11.798 38.768 1.00 80.31 193 VAL A N 1
ATOM 1535 C CA . VAL A 1 193 ? -24.722 -12.366 37.499 1.00 80.31 193 VAL A CA 1
ATOM 1536 C C . VAL A 1 193 ? -25.750 -13.254 36.766 1.00 80.31 193 VAL A C 1
ATOM 1538 O O . VAL A 1 193 ? -25.950 -13.019 35.574 1.00 80.31 193 VAL A O 1
ATOM 1541 N N . PRO A 1 194 ? -26.449 -14.215 37.412 1.00 81.88 194 PRO A N 1
ATOM 1542 C CA . PRO A 1 194 ? -27.462 -15.024 36.725 1.00 81.88 194 PRO A CA 1
ATOM 1543 C C . PRO A 1 194 ? -28.665 -14.200 36.242 1.00 81.88 194 PRO A C 1
ATOM 1545 O O . PRO A 1 194 ? -29.224 -14.499 35.190 1.00 81.88 194 PRO A O 1
ATOM 1548 N N . LEU A 1 195 ? -29.040 -13.134 36.962 1.00 79.94 195 LEU A N 1
ATOM 1549 C CA . LEU A 1 195 ? -30.110 -12.225 36.539 1.00 79.94 195 LEU A CA 1
ATOM 1550 C C . LEU A 1 195 ? -29.681 -11.428 35.304 1.00 79.94 195 LEU A C 1
ATOM 1552 O O . LEU A 1 195 ? -30.406 -11.382 34.317 1.00 79.94 195 LEU A O 1
ATOM 1556 N N . LEU A 1 196 ? -28.473 -10.860 35.314 1.00 82.00 196 LEU A N 1
ATOM 1557 C CA . LEU A 1 196 ? -27.922 -10.147 34.158 1.00 82.00 196 LEU A CA 1
ATOM 1558 C C . LEU A 1 196 ? -27.792 -11.061 32.932 1.00 82.00 196 LEU A C 1
ATOM 1560 O O . LEU A 1 196 ? -28.089 -10.641 31.817 1.00 82.00 196 LEU A O 1
ATOM 1564 N N . SER A 1 197 ? -27.407 -12.323 33.139 1.00 84.81 197 SER A N 1
ATOM 1565 C CA . SER A 1 197 ? -27.346 -13.327 32.075 1.00 84.81 197 SER A CA 1
ATOM 1566 C C . SER A 1 197 ? -28.719 -13.599 31.453 1.00 84.81 197 SER A C 1
ATOM 1568 O O . SER A 1 197 ? -28.828 -13.651 30.229 1.00 84.81 197 SER A O 1
ATOM 1570 N N . GLU A 1 198 ? -29.774 -13.705 32.266 1.00 83.81 198 GLU A N 1
ATOM 1571 C CA . GLU A 1 198 ? -31.147 -13.893 31.780 1.00 83.81 198 GLU A CA 1
ATOM 1572 C C . GLU A 1 198 ? -31.677 -12.660 31.031 1.00 83.81 198 GLU A C 1
ATOM 1574 O O . GLU A 1 198 ? -32.309 -12.805 29.985 1.00 83.81 198 GLU A O 1
ATOM 1579 N N . TYR A 1 199 ? -31.397 -11.450 31.525 1.00 80.31 199 TYR A N 1
ATOM 1580 C CA . TYR A 1 199 ? -31.858 -10.207 30.897 1.00 80.31 199 TYR A CA 1
ATOM 1581 C C . TYR A 1 199 ? -31.139 -9.892 29.581 1.00 80.31 199 TYR A C 1
ATOM 1583 O O . TYR A 1 199 ? -31.757 -9.342 28.670 1.00 80.31 199 TYR A O 1
ATOM 1591 N N . TRP A 1 200 ? -29.853 -10.225 29.470 1.00 83.56 200 TRP A N 1
ATOM 1592 C CA . TRP A 1 200 ? -29.044 -9.893 28.296 1.00 83.56 200 TRP A CA 1
ATOM 1593 C C . TRP A 1 200 ? -28.906 -11.034 27.283 1.00 83.56 200 TRP A C 1
ATOM 1595 O O . TRP A 1 200 ? -28.390 -10.795 26.197 1.00 83.56 200 TRP A O 1
ATOM 1605 N N . ASP A 1 201 ? -29.346 -12.253 27.619 1.00 81.50 201 ASP A N 1
ATOM 1606 C CA . ASP A 1 201 ? -29.090 -13.484 26.843 1.00 81.50 201 ASP A CA 1
ATOM 1607 C C . ASP A 1 201 ? -27.581 -13.704 26.572 1.00 81.50 201 ASP A C 1
ATOM 1609 O O . ASP A 1 201 ? -27.164 -14.284 25.567 1.00 81.50 201 ASP A O 1
ATOM 1613 N N . ILE A 1 202 ? -26.735 -13.219 27.492 1.00 83.94 202 ILE A N 1
ATOM 1614 C CA . ILE A 1 202 ? -25.271 -13.334 27.451 1.00 83.94 202 ILE A CA 1
ATOM 1615 C C . ILE A 1 202 ? -24.838 -14.376 28.491 1.00 83.94 202 ILE A C 1
ATOM 1617 O O . ILE A 1 202 ? -25.295 -14.309 29.634 1.00 83.94 202 ILE A O 1
ATOM 1621 N N . PRO A 1 203 ? -23.941 -15.326 28.158 1.00 83.31 203 PRO A N 1
ATOM 1622 C CA . PRO A 1 203 ? -23.456 -16.317 29.116 1.00 83.31 203 PRO A CA 1
ATOM 1623 C C . PRO A 1 203 ? -22.813 -15.676 30.351 1.00 83.31 203 PRO A C 1
ATOM 1625 O O . PRO A 1 203 ? -22.013 -14.753 30.215 1.00 83.31 203 PRO A O 1
ATOM 1628 N N . GLU A 1 204 ? -23.073 -16.232 31.539 1.00 80.62 204 GLU A N 1
ATOM 1629 C CA . GLU A 1 204 ? -22.471 -15.779 32.808 1.00 80.62 204 GLU A CA 1
ATOM 1630 C C . GLU A 1 204 ? -20.936 -15.683 32.741 1.00 80.62 204 GLU A C 1
ATOM 1632 O O . GLU A 1 204 ? -20.341 -14.785 33.322 1.00 80.62 204 GLU A O 1
ATOM 1637 N N . GLU A 1 205 ? -20.289 -16.564 31.968 1.00 81.56 205 GLU A N 1
ATOM 1638 C CA . GLU A 1 205 ? -18.831 -16.581 31.766 1.00 81.56 205 GLU A CA 1
ATOM 1639 C C . GLU A 1 205 ? -18.279 -15.308 31.095 1.00 81.56 205 GLU A C 1
ATOM 1641 O O . GLU A 1 205 ? -17.079 -15.041 31.170 1.00 81.56 205 GLU A O 1
ATOM 1646 N N . MET A 1 206 ? -19.132 -14.539 30.414 1.00 81.62 206 MET A N 1
ATOM 1647 C CA . MET A 1 206 ? -18.768 -13.303 29.715 1.00 81.62 206 MET A CA 1
ATOM 1648 C C . MET A 1 206 ? -19.108 -12.045 30.520 1.00 81.62 206 MET A C 1
ATOM 1650 O O . MET A 1 206 ? -18.749 -10.948 30.094 1.00 81.62 206 MET A O 1
ATOM 1654 N N . ILE A 1 207 ? -19.786 -12.183 31.662 1.00 82.94 207 ILE A N 1
ATOM 1655 C CA . ILE A 1 207 ? -20.224 -11.065 32.498 1.00 82.94 207 ILE A CA 1
ATOM 1656 C C . ILE A 1 207 ? -19.338 -11.015 33.739 1.00 82.94 207 ILE A C 1
ATOM 1658 O O . ILE A 1 207 ? -19.252 -11.978 34.498 1.00 82.94 207 ILE A O 1
ATOM 1662 N N . SER A 1 208 ? -18.707 -9.871 33.990 1.00 82.00 208 SER A N 1
ATOM 1663 C CA . SER A 1 208 ? -18.003 -9.636 35.252 1.00 82.00 208 SER A CA 1
ATOM 1664 C C . SER A 1 208 ? -18.572 -8.417 35.961 1.00 82.00 208 SER A C 1
ATOM 1666 O O . SER A 1 208 ? -18.671 -7.349 35.355 1.00 82.00 208 SER A O 1
ATOM 1668 N N . ILE A 1 209 ? -18.862 -8.563 37.251 1.00 81.00 209 ILE A N 1
ATOM 1669 C CA . ILE A 1 209 ? -19.397 -7.490 38.087 1.00 81.00 209 ILE A CA 1
ATOM 1670 C C . ILE A 1 209 ? -18.382 -7.073 39.159 1.00 81.00 209 ILE A C 1
ATOM 1672 O O . ILE A 1 209 ? -17.717 -7.919 39.764 1.00 81.00 209 ILE A O 1
ATOM 1676 N N . ALA A 1 210 ? -18.253 -5.771 39.400 1.00 80.69 210 ALA A N 1
ATOM 1677 C CA . ALA A 1 210 ? -17.377 -5.210 40.424 1.00 80.69 210 ALA A CA 1
ATOM 1678 C C . ALA A 1 210 ? -18.043 -4.042 41.168 1.00 80.69 210 ALA A C 1
ATOM 1680 O O . ALA A 1 210 ? -18.929 -3.377 40.643 1.00 80.69 210 ALA A O 1
ATOM 1681 N N . TRP A 1 211 ? -17.600 -3.787 42.402 1.00 73.75 211 TRP A N 1
ATOM 1682 C CA . TRP A 1 211 ? -17.989 -2.590 43.153 1.00 73.75 211 TRP A CA 1
ATOM 1683 C C . TRP A 1 211 ? -17.114 -1.401 42.752 1.00 73.75 211 TRP A C 1
ATOM 1685 O O . TRP A 1 211 ? -15.887 -1.545 42.695 1.00 73.75 211 TRP A O 1
ATOM 1695 N N . GLU A 1 212 ? -17.713 -0.224 42.577 1.00 65.00 212 GLU A N 1
ATOM 1696 C CA . GLU A 1 212 ? -16.973 1.022 42.354 1.00 65.00 212 GLU A CA 1
ATOM 1697 C C . GLU A 1 212 ? -15.977 1.259 43.515 1.00 65.00 212 GLU A C 1
ATOM 1699 O O . GLU A 1 212 ? -16.350 1.358 44.686 1.00 65.00 212 GLU A O 1
ATOM 1704 N N . GLY A 1 213 ? -14.671 1.271 43.217 1.00 51.03 213 GLY A N 1
ATOM 1705 C CA . GLY A 1 213 ? -13.601 1.457 44.213 1.00 51.03 213 GLY A CA 1
ATOM 1706 C C . GLY A 1 213 ? -13.120 0.196 44.957 1.00 51.03 213 GLY A C 1
ATOM 1707 O O . GLY A 1 213 ? -12.216 0.290 45.796 1.00 51.03 213 GLY A O 1
ATOM 1708 N N . GLY A 1 214 ? -13.653 -0.992 44.650 1.00 46.66 214 GLY A N 1
ATOM 1709 C CA . GLY A 1 214 ? -13.239 -2.278 45.227 1.00 46.66 214 GLY A CA 1
ATOM 1710 C C . GLY A 1 214 ? -12.234 -3.050 44.363 1.00 46.66 214 GLY A C 1
ATOM 1711 O O . GLY A 1 214 ? -12.314 -3.070 43.139 1.00 46.66 214 GLY A O 1
ATOM 1712 N N . LYS A 1 215 ? -11.263 -3.733 44.989 1.00 42.22 215 LYS A N 1
ATOM 1713 C CA . LYS A 1 215 ? -10.359 -4.646 44.265 1.00 42.22 215 LYS A CA 1
ATOM 1714 C C . LYS A 1 215 ? -11.130 -5.851 43.717 1.00 42.22 215 LYS A C 1
ATOM 1716 O O . LYS A 1 215 ? -11.834 -6.511 44.474 1.00 42.22 215 LYS A O 1
ATOM 1721 N N . ARG A 1 216 ? -10.887 -6.124 42.429 1.00 39.06 216 ARG A N 1
ATOM 1722 C CA . ARG A 1 216 ? -11.293 -7.299 41.637 1.00 39.06 216 ARG A CA 1
ATOM 1723 C C . ARG A 1 216 ? -11.501 -8.566 42.476 1.00 39.06 216 ARG A C 1
ATOM 1725 O O . ARG A 1 216 ? -10.573 -9.002 43.158 1.00 39.06 216 ARG A O 1
ATOM 1732 N N . ALA A 1 217 ? -12.678 -9.172 42.348 1.00 41.44 217 ALA A N 1
ATOM 1733 C CA . ALA A 1 217 ? -12.820 -10.612 42.504 1.00 41.44 217 ALA A CA 1
ATOM 1734 C C . ALA A 1 217 ? -12.406 -11.238 41.161 1.00 41.44 217 ALA A C 1
ATOM 1736 O O . ALA A 1 217 ? -13.014 -10.937 40.136 1.00 41.44 217 ALA A O 1
ATOM 1737 N N . GLU A 1 218 ? -11.296 -11.977 41.168 1.00 32.41 218 GLU A N 1
ATOM 1738 C CA . GLU A 1 218 ? -10.882 -12.863 40.066 1.00 32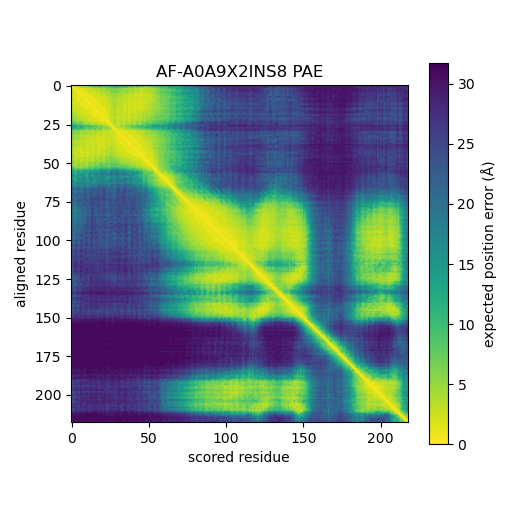.41 218 GLU A CA 1
ATOM 1739 C C . GLU A 1 218 ? -11.641 -14.191 40.124 1.00 32.41 218 GLU A C 1
ATOM 1741 O O . GLU A 1 218 ? -11.931 -14.647 41.257 1.00 32.41 218 GLU A O 1
#

InterPro domains:
  IPR014245 Sporulation stage III, protein AF [PF09581] (12-209)
  IPR014245 Sporulation stage III, protein AF [TIGR02896] (3-112)

Foldseek 3Di:
DVVVVVLVVVLVVLVVVLVVVLVVDPPDPVSVVSNVVSVVVSVVSVCVVVVVVVPVVPVVVVVVVVVVVVVVVVVVVVVVVVVVVVVVLVVVQVVVQVVVFVVLQVLCQVVCCPPPQKHWPGKGWDFAPCAPVDPDGDPVRTQAIETEIEHDDDPPDPDDDPDPPDDDPDDPPVPDDCPDPPDPVVVSQVVVLVVSCVRSVNDSVRYDYYYDPDDDDD

Nearest PDB structures (foldseek):
  6dcs-assembly1_A  TM=7.323E-01  e=1.817E-05  Bacillus subtilis subsp. subtilis str. 168
  1lql-assembly4_G  TM=3.882E-01  e=8.405E-01  Mycoplasmoides pneumoniae

Organism: NCBI:txid1653776

Solvent-accessible surface area (backbone atoms only — not comparable to full-atom values): 13044 Å² total; per-residue (Å²): 110,68,67,60,53,53,52,50,51,50,50,54,51,49,51,55,50,50,53,54,51,57,70,70,48,65,97,47,89,61,45,64,56,53,53,50,52,54,50,50,53,51,49,53,64,69,44,44,70,65,52,51,64,60,55,70,52,48,61,55,51,56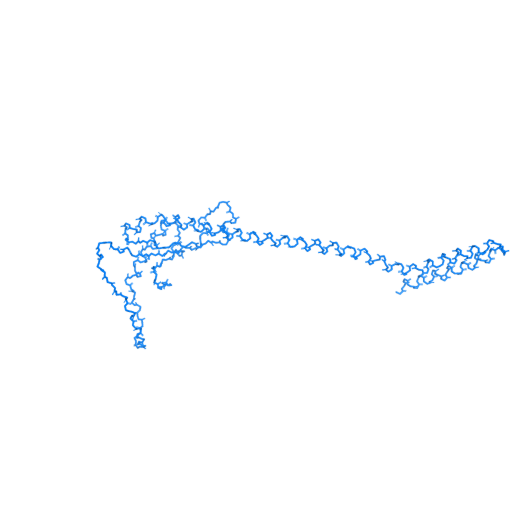,49,50,62,57,50,54,56,51,54,52,53,53,50,51,54,52,50,52,51,54,52,52,50,52,53,50,51,52,52,49,37,55,50,50,29,51,53,51,22,54,55,54,47,68,70,43,45,66,55,34,41,72,77,66,44,32,41,80,75,45,60,48,45,42,62,40,94,65,43,76,76,52,89,78,83,57,80,87,33,56,62,34,38,41,39,28,35,39,75,63,76,70,86,88,70,88,69,92,72,96,61,81,78,74,78,75,76,85,72,87,67,93,84,63,84,84,71,82,74,78,55,78,73,58,63,60,54,64,63,46,46,61,52,54,19,66,76,65,77,44,63,55,93,35,54,46,79,46,50,73,94,54,83,80,84,129

=== Feature glossary ===
Key to the feature types in this record:

pLDDT. pLDDT is the predicted lDDT-Cα score: AlphaFold's confidence that the local environment of each residue (all inter-atomic distances within 15 Å) is correctly placed. It is a per-residue number between 0 and 100, with higher meaning more reliable.

Radius of gyration, Cα contacts, bounding box. The geometric summary reports three shape descriptors. Rg (radius of gyration) measures how spread out the Cα atoms are about their centre of mass; compact globular proteins have small Rg, elongated or unfolded ones large. Cα contacts (<8 Å, |i−j|>4) count long-range residue pairs in spatial proximity — high for tightly packed folds, near zero for rods or random coil. The bounding-box extents give the protein's footprint along x, y, z in Å.

Backbone torsions (φ/ψ). Backbone dihedral angles. Every residue except chain termini has a φ (preceding-C → N → Cα → C) and a ψ (N → Cα → C → next-N). They are reported in degrees following the IUPAC sign convention. Secondary structure is essentially a statement about which (φ, ψ) basin each residue occupies.

Contact-map, Ramachandran, and PAE plots. Plot images: a contact map (which residues are close in 3D, as an N×N binary image), a Ramachandran scatter (backbone torsion angles, revealing secondary-structure composition at a glance), and — for AlphaFold structures — a PAE heatmap (pairwise prediction confidence).

Predicted aligned error. Predicted Aligned Error (PAE) is an AlphaFold confidence matrix: entry (i, j) is the expected error in the position of residue j, in ångströms, when the prediction is superimposed on the true structure at residue i. Low PAE within a block of residues means that block is internally rigid and well-predicted; high PAE between two blocks means their relative placement is uncertain even if each block individually is confident.

Secondary structure (3-state, P-SEA). Three-state secondary structure (P-SEA) collapses the eight DSSP classes into helix (a), strand (b), and coil (c). P-SEA assigns these from Cα geometry alone — distances and angles — without requiring backbone oxygens, so it works on any Cα trace.

Solvent-accessible surface area. Solvent-accessible surface area (SASA) is the area in Å² traced out by the centre of a 1.4 Å probe sphere (a water molecule) rolled over the protein's van der Waals surface (Shrake–Rupley / Lee–Richards construction). Buried residues have near-zero SASA; fully exposed residues can exceed 200 Å². The total SASA scales roughly with the number of surface residues.

Foldseek 3Di. The Foldseek 3Di string encodes local tertiary geometry as a 20-letter alphabet — one character per residue — derived from the relative positions of nearby Cα atoms. Unlike the amino-acid sequence, 3Di is a direct function of the 3D structure, so two proteins with the same fold have similar 3Di strings even at low sequence identity.

B-factor. For experimental (PDB) structures, the B-factor (temperature factor) quantifies the positional spread of each atom in the crystal — a combination of thermal vibration and static disorder — in units of Å². High B-factors mark flexible loops or poorly resolved regions; low B-factors mark the rigid, well-ordered core.

mmCIF coordinates. The mmCIF block holds the 3D Cartesian coordinates of each backbone atom (N, Cα, C, O) in ångströms. mmCIF is the PDB's canonical archive format — a tagged-loop text representation of the atomic model.

InterPro / GO / CATH / organism. Functional annotations link the protein to curated databases. InterPro entries identify conserved domains and families by matching the sequence against member-database signatures (Pfam, PROSITE, CDD, …). Gene Ontology (GO) terms describe molecular function, biological process, and cellular component in a controlled vocabulary. CATH places the structure in a hierarchical fold classification (Class/Architecture/Topology/Homologous-superfamily). The organism is the source species.

Rendered structure images. Structure images are PyMOL renders from six orthogonal camera directions. Cartoon representation draws helices as coils and strands as arrows; sticks shows the backbone as bonds; surface shows the solvent-excluded envelope. Rainbow coloring maps sequence position to hue (blue→red, N→C); chain coloring assigns a distinct color per polypeptide.

Sequence. This is the polypeptide sequence — one letter per residue, N-terminus first. Length ranges from a few dozen residues for small domains to over a thousand for large multi-domain proteins.

Secondary structure (8-state, DSSP). The SS8 string is DSSP's per-residue secondary-structure call. α-helix (H) means an i→i+4 H-bond ladder; β-strand (E) means the residue participates in a β-sheet; 3₁₀ (G) and π (I) are tighter and wider helices; T/S are turns/bends; '-' is loop.

Nearest PDB structures. Structural nearest neighbors (via Foldseek easy-search vs the PDB). Reported per hit: target PDB id, E-value, and alignment TM-score. A TM-score above ~0.5 is the conventional threshold for 'same fold'.